Protein 7C9O (pdb70)

Secondary structure (DSSP, 8-state):
-HHHHHHHHHHHHHHHT---S---S-HHHHHHHHTS-EETTEE--/-TTS--HHHHHHHHHHTS-TT-EE-HHHHHHHHHHHHHHHHHHHHHHHHHHHHTT-SEE-HHHHHHHHHHTT-HHHHHHHHHHH-/--S-HHHHHHHHHTSTT--EE-THHHHHHHHHHHHHHHHHHHHHHHHHHHTT-SEE-HHHHHHHHHH-GGGGGGTTTS--

Foldseek 3Di:
DVVVVVVVVVVVVCVVVDDPPDDDDPVVVCVPLVPADDDVNHGDD/DVLWDDLVVQVVVVCVVDPVPDDDDPVNSVVVRVVVSVVCVQLVVQLVVVCVVVVHDDRDPVSSQVSCVVVPNVVVNVVVVVVVD/DPDDLVVVVVVVVVPVPDDDDDPCPSVVVVVVVVVVVVQLVVQLCVVCVVVVHDDRDLVSSQVSLVVDVVNVVCNVVSPD

Structure (mmCIF, N/CA/C/O backbone):
data_7C9O
#
_entry.id   7C9O
#
_cell.length_a   136.080
_cell.length_b   136.080
_cell.length_c   62.960
_cell.angle_alpha   90.000
_cell.angle_beta   90.000
_cell.angle_gamma   120.000
#
_symmetry.space_group_name_H-M   'P 32 2 1'
#
loop_
_entity.id
_entity.type
_entity.pdbx_description
1 polymer 'Zinc finger protein HD1'
2 polymer 'Nuclear transcription factor Y subunit B-11'
3 polymer 'Nuclear transcription factor Y subunit C-2'
4 polymer 'DNA (25-MER)'
5 polymer 'DNA (25-MER)'
6 water water
#
loop_
_atom_site.group_PDB
_atom_site.id
_atom_site.type_symbol
_atom_site.label_atom_id
_atom_site.label_alt_id
_atom_site.label_comp_id
_atom_site.label_asym_id
_atom_site.label_entity_id
_atom_site.label_seq_id
_atom_site.pdbx_PDB_ins_code
_atom_site.Cartn_x
_atom_site.Cartn_y
_atom_site.Cartn_z
_atom_site.occupancy
_atom_site.B_iso_or_equiv
_atom_site.auth_seq_id
_atom_site.auth_comp_id
_atom_site.auth_asym_id
_atom_site.auth_atom_id
_atom_site.pdbx_PDB_model_num
ATOM 1 N N . SER A 1 15 ? -81.12672 23.91732 1.56020 1.000 113.92116 335 SER A N 1
ATOM 2 C CA . SER A 1 15 ? -80.74979 25.33334 1.56656 1.000 115.49399 335 SER A CA 1
ATOM 3 C C . SER A 1 15 ? -80.48666 25.89666 0.17072 1.000 115.88933 335 SER A C 1
ATOM 4 O O . SER A 1 15 ? -80.29450 25.15989 -0.79442 1.000 112.25046 335 SER A O 1
ATOM 7 N N . MET A 1 16 ? -80.45872 27.22668 0.09301 1.000 120.36490 336 MET A N 1
ATOM 8 C CA . MET A 1 16 ? -80.20660 27.91598 -1.16780 1.000 125.95448 336 MET A CA 1
ATOM 9 C C . MET A 1 16 ? -78.71957 27.95413 -1.50762 1.000 118.64264 336 MET A C 1
ATOM 10 O O . MET A 1 16 ? -78.35042 27.89041 -2.68359 1.000 110.75415 336 MET A O 1
ATOM 15 N N . ASP A 1 17 ? -77.87568 27.94595 -0.51652 1.000 122.14582 337 ASP A N 1
ATOM 16 C CA . ASP A 1 17 ? -76.45466 27.97308 -0.75434 1.000 115.85401 337 ASP A CA 1
ATOM 17 C C . ASP A 1 17 ? -75.97652 26.62422 -1.27458 1.000 103.48801 337 ASP A C 1
ATOM 18 O O . ASP A 1 17 ? -75.14341 26.55446 -2.15650 1.000 95.67799 337 ASP A O 1
ATOM 23 N N . ARG A 1 18 ? -76.50353 25.54407 -0.72789 1.000 97.86237 338 ARG A N 1
ATOM 24 C CA . ARG A 1 18 ? -76.07940 24.22620 -1.20313 1.000 88.65724 338 ARG A CA 1
ATOM 25 C C . ARG A 1 18 ? -76.40022 24.05151 -2.67921 1.000 86.35468 338 ARG A C 1
ATOM 26 O O . ARG A 1 18 ? -75.58910 23.51572 -3.44223 1.000 88.42278 338 ARG A O 1
ATOM 34 N N . GLU A 1 19 ? -77.57619 24.51854 -3.10024 1.000 79.51424 339 GLU A N 1
ATOM 35 C CA . GLU A 1 19 ? -77.99502 24.33183 -4.48433 1.000 81.46898 339 GLU A CA 1
ATOM 36 C C . GLU A 1 19 ? -77.03294 25.01209 -5.45307 1.000 79.86283 339 GLU A C 1
ATOM 37 O O . GLU A 1 19 ? -76.76378 24.49335 -6.54315 1.000 82.60285 339 GLU A O 1
ATOM 43 N N . ALA A 1 20 ? -76.49405 26.16704 -5.06475 1.000 73.63083 340 ALA A N 1
ATOM 44 C CA . ALA A 1 20 ? -75.52498 26.84828 -5.91348 1.000 79.37925 340 ALA A CA 1
ATOM 45 C C . ALA A 1 20 ? -74.27291 25.99838 -6.09952 1.000 75.52430 340 ALA A C 1
ATOM 46 O O . ALA A 1 20 ? -73.82577 25.75966 -7.22952 1.000 75.36801 340 ALA A O 1
ATOM 48 N N . ARG A 1 21 ? -73.70002 25.52217 -4.99256 1.000 75.88481 341 ARG A N 1
ATOM 49 C CA . ARG A 1 21 ? -72.46297 24.75225 -5.06958 1.000 75.70160 341 ARG A CA 1
ATOM 50 C C . ARG A 1 21 ? -72.68881 23.42540 -5.78790 1.000 72.18970 341 ARG A C 1
ATOM 51 O O . ARG A 1 21 ? -71.85670 22.99962 -6.59690 1.000 73.17617 341 ARG A O 1
ATOM 59 N N . VAL A 1 22 ? -73.82781 22.77728 -5.53618 1.000 73.39878 342 VAL A N 1
ATOM 60 C CA . VAL A 1 22 ? -74.12666 21.51742 -6.21150 1.000 71.23891 342 VAL A CA 1
ATOM 61 C C . VAL A 1 22 ? -74.24450 21.73374 -7.71546 1.000 75.53865 342 VAL A C 1
ATOM 62 O O . VAL A 1 22 ? -73.70736 20.95595 -8.51557 1.000 77.77696 342 VAL A O 1
ATOM 66 N N . LEU A 1 23 ? -74.94850 22.79480 -8.12731 1.000 74.07303 343 LEU A N 1
ATOM 67 C CA . LEU A 1 23 ? -75.08535 23.06211 -9.55627 1.000 76.68287 343 LEU A CA 1
ATOM 68 C C . LEU A 1 23 ? -73.73529 23.37032 -10.18704 1.000 77.66773 343 LEU A C 1
ATOM 69 O O . LEU A 1 23 ? -73.43613 22.90958 -11.29611 1.000 87.52967 343 LEU A O 1
ATOM 74 N N . ARG A 1 24 ? -72.90541 24.14521 -9.49377 1.000 73.12571 344 ARG A N 1
ATOM 75 C CA . ARG A 1 24 ? -71.57436 24.43539 -10.00955 1.000 72.71037 344 ARG A CA 1
ATOM 76 C C . ARG A 1 24 ? -70.74528 23.15947 -10.14773 1.000 75.74098 344 ARG A C 1
ATOM 77 O O . ARG A 1 24 ? -70.00915 22.98773 -11.13168 1.000 78.55942 344 ARG A O 1
ATOM 85 N N . TYR A 1 25 ? -70.87135 22.24625 -9.17895 1.000 65.89863 345 TYR A N 1
ATOM 86 C CA . TYR A 1 25 ? -70.18327 20.96130 -9.25315 1.000 62.36677 345 TYR A CA 1
ATOM 87 C C . TYR A 1 25 ? -70.62608 20.16055 -10.47638 1.000 68.27121 345 TYR A C 1
ATOM 88 O O . TYR A 1 25 ? -69.80997 19.48674 -11.12343 1.000 75.88281 345 TYR A O 1
ATOM 97 N N . ARG A 1 26 ? -71.91605 20.22855 -10.80952 1.000 71.41038 346 ARG A N 1
ATOM 98 C CA . ARG A 1 26 ? -72.42287 19.47178 -11.94475 1.000 75.57983 346 ARG A CA 1
ATOM 99 C C . ARG A 1 26 ? -71.97575 20.08809 -13.25256 1.000 83.65411 346 ARG A C 1
ATOM 100 O O . ARG A 1 26 ? -71.73059 19.37532 -14.23169 1.000 88.87846 346 ARG A O 1
ATOM 108 N N . GLU A 1 27 ? -71.88981 21.41111 -13.30325 1.000 86.7682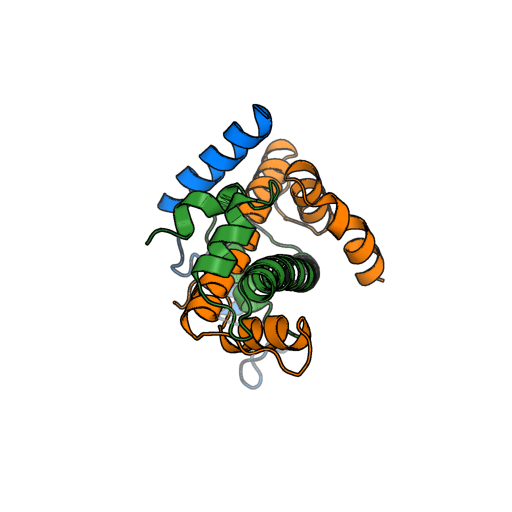3 347 GLU A N 1
ATOM 109 C CA . GLU A 1 27 ? -71.46470 22.03141 -14.54407 1.000 83.92404 347 GLU A CA 1
ATOM 110 C C . GLU A 1 27 ? -69.96566 21.85853 -14.73893 1.000 81.64592 347 GLU A C 1
ATOM 111 O O . GLU A 1 27 ? -69.50852 21.57680 -15.85093 1.000 92.50643 347 GLU A O 1
ATOM 117 N N . LYS A 1 28 ? -69.19080 21.95333 -13.65981 1.000 71.70749 348 LYS A N 1
ATOM 118 C CA . LYS A 1 28 ? -67.78077 21.60342 -13.74172 1.000 69.85417 348 LYS A CA 1
ATOM 119 C C . LYS A 1 28 ? -67.57163 20.17455 -14.23701 1.000 77.31533 348 LYS A C 1
ATOM 120 O O . LYS A 1 28 ? -66.46456 19.83870 -14.66996 1.000 83.26938 348 LYS A O 1
ATOM 126 N N . LYS A 1 29 ? -68.60560 19.32848 -14.18032 1.000 72.07735 349 LYS A N 1
ATOM 127 C CA . LYS A 1 29 ? -68.46247 17.93058 -14.59662 1.000 69.82412 349 LYS A CA 1
ATOM 128 C C . LYS A 1 29 ? -68.11329 17.82992 -16.07460 1.000 82.91439 349 LYS A C 1
ATOM 129 O O . LYS A 1 29 ? -67.15421 17.15206 -16.45463 1.000 87.95976 349 LYS A O 1
ATOM 135 N N . LYS A 1 30 ? -68.88922 18.49807 -16.92654 1.000 88.24679 350 LYS A N 1
ATOM 136 C CA . LYS A 1 30 ? -68.62505 18.48340 -18.36051 1.000 89.55474 350 LYS A CA 1
ATOM 137 C C . LYS A 1 30 ? -67.20103 18.91756 -18.7052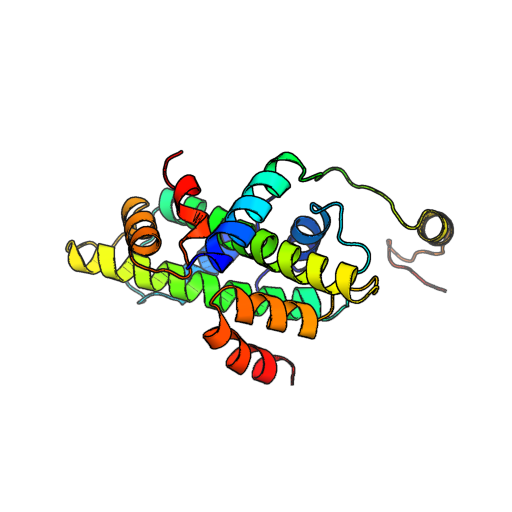5 1.000 85.20634 350 LYS A C 1
ATOM 138 O O . LYS A 1 30 ? -66.71189 18.58582 -19.78926 1.000 85.34986 350 LYS A O 1
ATOM 144 N N . ALA A 1 31 ? -66.51618 19.61939 -17.80201 1.000 76.20632 351 ALA A N 1
ATOM 145 C CA . ALA A 1 31 ? -65.19718 20.17852 -18.06773 1.000 73.61891 351 ALA A CA 1
ATOM 146 C C . ALA A 1 31 ? -64.03420 19.34946 -17.50677 1.000 78.63729 351 ALA A C 1
ATOM 147 O O . ALA A 1 31 ? -62.88021 19.79354 -17.60454 1.000 84.77359 351 ALA A O 1
ATOM 149 N N . ARG A 1 32 ? -64.28921 18.18031 -16.90506 1.000 73.57825 352 ARG A N 1
ATOM 150 C CA . ARG A 1 32 ? -63.17723 17.37026 -16.40411 1.000 76.86285 352 ARG A CA 1
ATOM 151 C C . ARG A 1 32 ? -62.26707 16.98056 -17.56009 1.000 77.32332 352 ARG A C 1
ATOM 152 O O . ARG A 1 32 ? -62.72592 16.47677 -18.58526 1.000 77.42322 352 ARG A O 1
ATOM 160 N N . LYS A 1 33 ? -60.97610 17.22860 -17.39388 1.000 79.67153 353 LYS A N 1
ATOM 161 C CA . LYS A 1 33 ? -59.96497 16.92787 -18.40083 1.000 85.94243 353 LYS A CA 1
ATOM 162 C C . LYS A 1 33 ? -59.02298 15.88679 -17.79095 1.000 85.77822 353 LYS A C 1
ATOM 163 O O . LYS A 1 33 ? -58.20310 16.20964 -16.92378 1.000 82.84829 353 LYS A O 1
ATOM 169 N N . PHE A 1 34 ? -59.13986 14.62988 -18.23724 1.000 86.39718 354 PHE A N 1
ATOM 170 C CA . PHE A 1 34 ? -58.33587 13.54980 -17.66938 1.000 86.75684 354 PHE A CA 1
ATOM 171 C C . PHE A 1 34 ? -57.04677 13.25604 -18.43829 1.000 92.02930 354 PHE A C 1
ATOM 172 O O . PHE A 1 34 ? -56.17279 12.56096 -17.90734 1.000 95.75838 354 PHE A O 1
ATOM 180 N N . GLU A 1 35 ? -56.89665 13.76731 -19.65416 1.000 89.87895 355 GLU A N 1
ATOM 181 C CA . GLU A 1 35 ? -55.61456 13.69053 -20.34003 1.000 98.63965 355 GLU A CA 1
ATOM 182 C C . GLU A 1 35 ? -54.52070 14.33940 -19.49375 1.000 98.20868 355 GLU A C 1
ATOM 183 O O . GLU A 1 35 ? -54.74983 15.34324 -18.81356 1.000 99.95102 355 GLU A O 1
ATOM 189 N N . LYS A 1 36 ? -53.32866 13.75048 -19.53174 1.000 97.68082 356 LYS A N 1
ATOM 190 C CA . LYS A 1 36 ? -52.17377 14.28238 -18.82248 1.000 92.67709 356 LYS A CA 1
ATOM 191 C C . LYS A 1 36 ? -51.80879 15.66751 -19.34413 1.000 100.84184 356 LYS A C 1
ATOM 192 O O . LYS A 1 36 ? -51.22466 15.80379 -20.42403 1.000 106.98990 356 LYS A O 1
ATOM 198 N N . THR A 1 37 ? -52.16993 16.69733 -18.58695 1.000 99.70819 357 THR A N 1
ATOM 199 C CA . THR A 1 37 ? -51.85397 18.07942 -18.91360 1.000 102.48848 357 THR A CA 1
ATOM 200 C C . THR A 1 37 ? -50.62208 18.51331 -18.13936 1.000 96.79803 357 THR A C 1
ATOM 201 O O . THR A 1 37 ? -50.48221 18.21605 -16.95141 1.000 101.99400 357 THR A O 1
ATOM 205 N N . ILE A 1 38 ? -49.73604 19.23050 -18.80310 1.000 89.86086 358 ILE A N 1
ATOM 206 C CA . ILE A 1 38 ? -48.50314 19.68243 -18.18585 1.000 92.78809 358 ILE A CA 1
ATOM 207 C C . ILE A 1 38 ? -48.59624 21.18838 -17.95553 1.000 86.29858 358 ILE A C 1
ATOM 208 O O . ILE A 1 38 ? -48.90817 21.95357 -18.87739 1.000 77.82663 358 ILE A O 1
ATOM 213 N N . ARG A 1 39 ? -48.35041 21.60711 -16.71240 1.000 83.80450 359 ARG A N 1
ATOM 214 C CA . ARG A 1 39 ? -48.57554 22.97801 -16.28913 1.000 86.91894 359 ARG A CA 1
ATOM 215 C C . ARG A 1 39 ? -47.32663 23.70297 -15.81782 1.000 91.16681 359 ARG A C 1
ATOM 216 O O . ARG A 1 39 ? -47.35471 24.93195 -15.73055 1.000 98.38931 359 ARG A O 1
ATOM 224 N N . TYR A 1 40 ? -46.24763 22.99696 -15.51284 1.000 86.49962 360 TYR A N 1
ATOM 225 C CA . TYR A 1 40 ? -44.96470 23.61696 -15.19355 1.000 85.41606 360 TYR A CA 1
ATOM 226 C C . TYR A 1 40 ? -43.93156 23.11223 -16.19154 1.000 88.42257 360 TYR A C 1
ATOM 227 O O . TYR A 1 40 ? -43.09755 22.26121 -15.87163 1.000 90.90816 360 TYR A O 1
ATOM 236 N N . GLU A 1 41 ? -43.98744 23.65550 -17.40843 1.000 87.58134 361 GLU A N 1
ATOM 237 C CA . GLU A 1 41 ? -43.19728 23.10779 -18.50246 1.000 88.00364 361 GLU A CA 1
ATOM 238 C C . GLU A 1 41 ? -41.69932 23.17480 -18.21826 1.000 88.54049 361 GLU A C 1
ATOM 239 O O . GLU A 1 41 ? -40.92821 22.39397 -18.79334 1.000 91.23150 361 GLU A O 1
ATOM 245 N N . THR A 1 42 ? -41.27047 24.05462 -17.31402 1.000 86.44893 362 THR A N 1
ATOM 246 C CA . THR A 1 42 ? -39.87152 24.04361 -16.90485 1.000 85.38621 362 THR A CA 1
ATOM 247 C C . THR A 1 42 ? -39.53854 22.76746 -16.15009 1.000 77.39719 362 THR A C 1
ATOM 248 O O . THR A 1 42 ? -38.51648 22.12157 -16.41612 1.000 77.94711 362 THR A O 1
ATOM 252 N N . ARG A 1 43 ? -40.41363 22.38020 -15.21528 1.000 73.75170 363 ARG A N 1
ATOM 253 C CA . ARG A 1 43 ? -40.18167 21.20703 -14.37852 1.000 78.41901 363 ARG A CA 1
ATOM 254 C C . ARG A 1 43 ? -40.11351 19.92522 -15.19679 1.000 80.71722 363 ARG A C 1
ATOM 255 O O . ARG A 1 43 ? -39.46851 18.95616 -14.77593 1.000 77.36064 363 ARG A O 1
ATOM 263 N N . LYS A 1 44 ? -40.79137 19.88543 -16.34488 1.000 84.38825 364 LYS A N 1
ATOM 264 C CA . LYS A 1 44 ? -40.59320 18.77665 -17.26811 1.000 87.66849 364 LYS A CA 1
ATOM 265 C C . LYS A 1 44 ? -39.14814 18.73083 -17.72694 1.000 92.75915 364 LYS A C 1
ATOM 266 O O . LYS A 1 44 ? -38.48510 17.69084 -17.63510 1.000 98.20081 364 LYS A O 1
ATOM 272 N N . ALA A 1 45 ? -38.64714 19.86496 -18.22263 1.000 92.16574 365 ALA A N 1
ATOM 273 C CA . ALA A 1 45 ? -37.28908 19.93815 -18.74845 1.000 95.12749 365 ALA A CA 1
ATOM 274 C C . ALA A 1 45 ? -36.28017 19.36199 -17.76146 1.000 97.86454 365 ALA A C 1
ATOM 275 O O . ALA A 1 45 ? -35.55408 18.41210 -18.07459 1.000 100.17127 365 ALA A O 1
ATOM 277 N N . TYR A 1 46 ? -36.24034 19.91872 -16.54933 1.000 98.45384 366 TYR A N 1
ATOM 278 C CA . TYR A 1 46 ? -35.28544 19.44855 -15.55332 1.000 94.79283 366 TYR A CA 1
ATOM 279 C C . TYR A 1 46 ? -35.46839 17.96348 -15.27868 1.000 92.07110 366 TYR A C 1
ATOM 280 O O . TYR A 1 46 ? -34.49136 17.20652 -15.22473 1.000 96.76352 366 TYR A O 1
ATOM 289 N N . ALA A 1 47 ? -36.71839 17.52338 -15.12492 1.000 90.54330 367 ALA A N 1
ATOM 290 C CA . ALA A 1 47 ? -36.98034 16.10532 -14.90627 1.000 87.57533 367 ALA A CA 1
ATOM 291 C C . ALA A 1 47 ? -36.55015 15.27961 -16.10740 1.000 98.20262 367 ALA A C 1
ATOM 292 O O . ALA A 1 47 ? -35.89011 14.24461 -15.95555 1.000 106.10865 367 ALA A O 1
ATOM 294 N N . GLU A 1 48 ? -36.91403 15.72485 -17.31534 1.000 101.39296 368 GLU A N 1
ATOM 295 C CA . GLU A 1 48 ? -36.61685 14.94714 -18.51648 1.000 106.11816 368 GLU A CA 1
ATOM 296 C C . GLU A 1 48 ? -35.12782 14.69225 -18.65336 1.000 109.51741 368 GLU A C 1
ATOM 297 O O . GLU A 1 48 ? -34.71371 13.59435 -19.03755 1.000 118.44059 368 GLU A O 1
ATOM 303 N N . ALA A 1 49 ? -34.30591 15.68422 -18.32204 1.000 103.10806 369 ALA A N 1
ATOM 304 C CA . ALA A 1 49 ? -32.86089 15.54531 -18.41390 1.000 101.57658 369 ALA A CA 1
ATOM 305 C C . ALA A 1 49 ? -32.23305 15.45504 -17.02885 1.000 102.99578 369 ALA A C 1
ATOM 306 O O . ALA A 1 49 ? -31.39414 16.28601 -16.67356 1.000 111.87931 369 ALA A O 1
ATOM 308 N N . ARG A 1 50 ? -32.62509 14.46184 -16.23211 1.000 99.86410 370 ARG A N 1
ATOM 309 C CA . ARG A 1 50 ? -32.08725 14.35357 -14.88807 1.000 98.72429 370 ARG A CA 1
ATOM 310 C C . ARG A 1 50 ? -31.61321 12.93554 -14.60633 1.000 108.65817 370 ARG A C 1
ATOM 311 O O . ARG A 1 50 ? -32.27911 11.96459 -14.99263 1.000 107.42501 370 ARG A O 1
ATOM 319 N N . PRO A 1 51 ? -30.47328 12.79245 -13.93023 1.000 110.26229 371 PRO A N 1
ATOM 320 C CA . PRO A 1 51 ? -29.95125 11.45840 -13.60446 1.000 105.78963 371 PRO A CA 1
ATOM 321 C C . PRO A 1 51 ? -30.97528 10.57219 -12.90678 1.000 101.30094 371 PRO A C 1
ATOM 322 O O . PRO A 1 51 ? -31.71441 11.01396 -12.02177 1.000 95.16281 371 PRO A O 1
ATOM 326 N N . ARG A 1 52 ? -30.99917 9.30028 -13.31206 1.000 96.92712 372 ARG A N 1
ATOM 327 C CA . ARG A 1 52 ? -31.95118 8.33111 -12.78439 1.000 111.36586 372 ARG A CA 1
ATOM 328 C C . ARG A 1 52 ? -31.25315 7.02008 -12.46660 1.000 116.71708 372 ARG A C 1
ATOM 329 O O . ARG A 1 52 ? -30.55702 6.46331 -13.31964 1.000 124.22027 372 ARG A O 1
ATOM 337 N N . ILE A 1 53 ? -31.43927 6.52980 -11.24373 1.000 112.37829 373 ILE A N 1
ATOM 338 C CA . ILE A 1 53 ? -31.12323 5.14774 -10.90300 1.000 111.96532 373 ILE A CA 1
ATOM 339 C C . ILE A 1 53 ? -32.43719 4.37768 -10.93333 1.000 114.48990 373 ILE A C 1
ATOM 340 O O . ILE A 1 53 ? -33.34130 4.61045 -10.12038 1.000 110.96747 373 ILE A O 1
ATOM 345 N N . LYS A 1 54 ? -32.58003 3.50789 -11.92754 1.000 115.06618 374 LYS A N 1
ATOM 346 C CA . LYS A 1 54 ? -33.74997 2.64185 -12.02187 1.000 109.60499 374 LYS A CA 1
ATOM 347 C C . LYS A 1 54 ? -35.03800 3.45880 -12.10484 1.000 104.72196 374 LYS A C 1
ATOM 348 O O . LYS A 1 54 ? -36.05606 3.11761 -11.50004 1.000 98.32303 374 LYS A O 1
ATOM 354 N N . GLY A 1 55 ? -34.99197 4.55697 -12.85659 1.000 103.66605 375 GLY A N 1
ATOM 355 C CA . GLY A 1 55 ? -36.14400 5.42194 -13.00454 1.000 95.96816 375 GLY A CA 1
ATOM 356 C C . GLY A 1 55 ? -36.22318 6.50370 -11.94731 1.000 93.14661 375 GLY A C 1
ATOM 357 O O . GLY A 1 55 ? -36.70421 7.60774 -12.22012 1.000 93.66998 375 GLY A O 1
ATOM 358 N N . ARG A 1 56 ? -35.74931 6.19446 -10.73932 1.000 91.86157 376 ARG A N 1
ATOM 359 C CA . ARG A 1 56 ? -35.74149 7.15021 -9.63511 1.000 91.75559 376 ARG A CA 1
ATOM 360 C C . ARG A 1 56 ? -34.72652 8.26732 -9.86574 1.000 94.59827 376 ARG A C 1
ATOM 361 O O . ARG A 1 56 ? -33.66744 8.06751 -10.45766 1.000 94.34354 376 ARG A O 1
ATOM 369 N N . PHE A 1 57 ? -35.04165 9.45019 -9.35551 1.000 92.62014 377 PHE A N 1
ATOM 370 C CA . PHE A 1 57 ? -34.10070 10.55426 -9.44416 1.000 98.12443 377 PHE A CA 1
ATOM 371 C C . PHE A 1 57 ? -32.90579 10.31812 -8.52907 1.000 101.40171 377 PHE A C 1
ATOM 372 O O . PHE A 1 57 ? -33.01488 9.68188 -7.47722 1.000 102.71036 377 PHE A O 1
ATOM 380 N N . ALA A 1 58 ? -31.75077 10.83327 -8.94881 1.000 105.82949 378 ALA A N 1
ATOM 381 C CA . ALA A 1 58 ? -30.51385 10.68917 -8.19270 1.000 103.12367 378 ALA A CA 1
ATOM 382 C C . ALA A 1 58 ? -29.59787 11.84630 -8.54833 1.000 114.80672 378 ALA A C 1
ATOM 383 O O . ALA A 1 58 ? -29.82179 12.55150 -9.53420 1.000 118.89356 378 ALA A O 1
ATOM 385 N N . LYS A 1 59 ? -28.56098 12.03417 -7.73417 1.000 120.53368 379 LYS A N 1
ATOM 386 C CA . LYS A 1 59 ? -27.60301 13.12427 -7.94981 1.000 121.83826 379 LYS A CA 1
ATOM 387 C C . LYS A 1 59 ? -26.52487 12.73855 -8.96077 1.000 132.28192 379 LYS A C 1
ATOM 388 O O . LYS A 1 59 ? -25.81384 11.74655 -8.78390 1.000 140.40433 379 LYS A O 1
ATOM 394 N N . GLN B 2 7 ? -63.82136 2.14021 -14.66383 1.000 90.89912 59 GLN B N 1
ATOM 395 C CA . GLN B 2 7 ? -63.27509 3.33321 -15.30545 1.000 87.69915 59 GLN B CA 1
ATOM 396 C C . GLN B 2 7 ? -62.02294 3.81088 -14.60319 1.000 88.59543 59 GLN B C 1
ATOM 397 O O . GLN B 2 7 ? -61.96536 3.81428 -13.37021 1.000 85.97698 59 GLN B O 1
ATOM 403 N N . ASP B 2 8 ? -61.03047 4.23301 -15.39778 1.000 91.03689 60 ASP B N 1
ATOM 404 C CA . ASP B 2 8 ? -59.74640 4.70763 -14.89153 1.000 93.26696 60 ASP B CA 1
ATOM 405 C C . ASP B 2 8 ? -59.82563 6.09478 -14.30291 1.000 89.61265 60 ASP B C 1
ATOM 406 O O . ASP B 2 8 ? -58.79163 6.62529 -13.88056 1.000 93.41214 60 ASP B O 1
ATOM 411 N N . ARG B 2 9 ? -61.01285 6.70035 -14.29754 1.000 85.10048 61 ARG B N 1
ATOM 412 C CA . ARG B 2 9 ? -61.24202 7.98646 -13.65582 1.000 78.61784 61 ARG B CA 1
ATOM 413 C C . ARG B 2 9 ? -61.69329 7.83173 -12.22056 1.000 75.39020 61 ARG B C 1
ATOM 414 O O . ARG B 2 9 ? -61.90234 8.83985 -11.54377 1.000 82.38275 61 ARG B O 1
ATOM 422 N N . PHE B 2 10 ? -61.86662 6.59780 -11.75410 1.000 64.57163 62 PHE B N 1
ATOM 423 C CA . PHE B 2 10 ? -62.39189 6.30001 -10.43377 1.000 52.22413 62 PHE B CA 1
ATOM 424 C C . PHE B 2 10 ? -61.30825 5.70168 -9.54909 1.000 47.41553 62 PHE B C 1
ATOM 425 O O . PHE B 2 10 ? -60.28029 5.21491 -10.02243 1.000 56.53001 62 PHE B O 1
ATOM 433 N N . LEU B 2 11 ? -61.55264 5.72298 -8.24899 1.000 41.76227 63 LEU B N 1
ATOM 434 C CA . LEU B 2 11 ? -60.69394 4.95756 -7.36016 1.000 42.31643 63 LEU B CA 1
ATOM 435 C C . LEU B 2 11 ? -60.82255 3.46542 -7.68365 1.000 50.54953 63 LEU B C 1
ATOM 436 O O . LEU B 2 11 ? -61.89857 2.99890 -8.07800 1.000 44.86362 63 LEU B O 1
ATOM 441 N N . PRO B 2 12 ? -59.73821 2.69986 -7.54892 1.000 51.02749 64 PRO B N 1
ATOM 442 C CA . PRO B 2 12 ? -59.79584 1.27173 -7.88746 1.000 48.62318 64 PRO B CA 1
ATOM 443 C C . PRO B 2 12 ? -60.85419 0.53159 -7.07674 1.000 46.19236 64 PRO B C 1
ATOM 444 O O . PRO B 2 12 ? -60.95067 0.67392 -5.85774 1.000 57.30466 64 PRO B O 1
ATOM 448 N N . ILE B 2 13 ? -61.63421 -0.30490 -7.76512 1.000 48.52283 65 ILE B N 1
ATOM 449 C CA . ILE B 2 13 ? -62.77867 -0.93212 -7.10739 1.000 51.32686 65 ILE B CA 1
ATOM 450 C C . ILE B 2 13 ? -62.34780 -1.92364 -6.03229 1.000 45.88797 65 ILE B C 1
ATOM 451 O O . ILE B 2 13 ? -63.07626 -2.13461 -5.05689 1.000 38.45647 65 ILE B O 1
ATOM 456 N N . ALA B 2 14 ? -61.17763 -2.55225 -6.16665 1.000 50.89833 66 ALA B N 1
ATOM 457 C CA . ALA B 2 14 ? -60.74280 -3.45877 -5.10258 1.000 44.70798 66 ALA B CA 1
ATOM 458 C C . ALA B 2 14 ? -60.49547 -2.69629 -3.80993 1.000 47.27463 66 ALA B C 1
ATOM 459 O O . ALA B 2 14 ? -60.86479 -3.15910 -2.72962 1.000 51.64830 66 ALA B O 1
ATOM 461 N N . ASN B 2 15 ? -59.87094 -1.51809 -3.89658 1.000 46.66068 67 ASN B N 1
ATOM 462 C CA . ASN B 2 15 ? -59.66065 -0.74764 -2.67591 1.000 49.57370 67 ASN B CA 1
ATOM 463 C C . ASN B 2 15 ? -60.98852 -0.31994 -2.07542 1.000 47.79469 67 ASN B C 1
ATOM 464 O O . ASN B 2 15 ? -61.21290 -0.46866 -0.86527 1.000 50.90889 67 ASN B O 1
ATOM 469 N N . VAL B 2 16 ? -61.90210 0.16647 -2.91714 1.000 44.53920 68 VAL B N 1
ATOM 470 C CA . VAL B 2 16 ? -63.20902 0.58514 -2.41965 1.000 43.22585 68 VAL B CA 1
ATOM 471 C C . VAL B 2 16 ? -63.94729 -0.59994 -1.79494 1.000 49.04322 68 VAL B C 1
ATOM 472 O O . VAL B 2 16 ? -64.42078 -0.52277 -0.64974 1.000 36.31335 68 VAL B O 1
ATOM 476 N N . SER B 2 17 ? -63.99921 -1.73618 -2.50557 1.000 45.76931 69 SER B N 1
ATOM 477 C CA . SER B 2 17 ? -64.71653 -2.90728 -1.99088 1.000 42.61997 69 SER B CA 1
ATOM 478 C C . SER B 2 17 ? -64.18273 -3.34968 -0.63600 1.000 42.46170 69 SER B C 1
ATOM 479 O O . SER B 2 17 ? -64.95419 -3.65468 0.27846 1.000 39.99870 69 SER B O 1
ATOM 482 N N . ARG B 2 18 ? -62.85964 -3.42115 -0.49860 1.000 45.23162 70 ARG B N 1
ATOM 483 C CA . ARG B 2 18 ? -62.26190 -3.79855 0.77724 1.000 45.24452 70 ARG B CA 1
ATOM 484 C C . ARG B 2 18 ? -62.79470 -2.91540 1.89722 1.000 46.74808 70 ARG B C 1
ATOM 485 O O . ARG B 2 18 ? -63.20302 -3.40323 2.95956 1.000 43.43102 70 ARG B O 1
ATOM 493 N N . ILE B 2 19 ? -62.84230 -1.60550 1.64884 1.000 49.50899 71 ILE B N 1
ATOM 494 C CA . ILE B 2 19 ? -63.24815 -0.67333 2.69175 1.000 43.83425 71 ILE B CA 1
ATOM 495 C C . ILE B 2 19 ? -64.73093 -0.82477 3.02550 1.000 38.32264 71 ILE B C 1
ATOM 496 O O . ILE B 2 19 ? -65.11940 -0.76356 4.19966 1.000 38.02916 71 ILE B O 1
ATOM 501 N N . MET B 2 20 ? -65.59132 -1.05539 2.02997 1.000 34.56295 72 MET B N 1
ATOM 502 C CA . MET B 2 20 ? -66.97405 -1.27277 2.44069 1.000 44.58199 72 MET B CA 1
ATOM 503 C C . MET B 2 20 ? -67.10120 -2.56858 3.23014 1.000 44.36249 72 MET B C 1
ATOM 504 O O . MET B 2 20 ? -67.81971 -2.61254 4.23050 1.000 42.27109 72 MET B O 1
ATOM 509 N N . LYS B 2 21 ? -66.35500 -3.60342 2.84511 1.000 45.06674 73 LYS B N 1
ATOM 510 C CA . LYS B 2 21 ? -66.41120 -4.88023 3.54952 1.000 35.70745 73 LYS B CA 1
ATOM 511 C C . LYS B 2 21 ? -65.99457 -4.72263 5.00527 1.000 41.09441 73 LYS B C 1
ATOM 512 O O . LYS B 2 21 ? -66.67897 -5.19161 5.91774 1.000 36.39669 73 LYS B O 1
ATOM 518 N N . ARG B 2 22 ? -64.87770 -4.04815 5.25254 1.000 43.32111 74 ARG B N 1
ATOM 519 C CA . ARG B 2 22 ? -64.47410 -3.90858 6.64031 1.000 38.71357 74 ARG B CA 1
ATOM 520 C C . ARG B 2 22 ? -65.43906 -3.02370 7.41550 1.000 45.45353 74 ARG B C 1
ATOM 521 O O . ARG B 2 22 ? -65.41548 -3.01432 8.65548 1.000 40.37247 74 ARG B O 1
ATOM 529 N N . SER B 2 23 ? -66.31765 -2.31923 6.71670 1.000 40.14510 75 SER B N 1
ATOM 530 C CA . SER B 2 23 ? -67.22568 -1.40037 7.35985 1.000 37.46255 75 SER B CA 1
ATOM 531 C C . SER B 2 23 ? -68.50823 -2.06671 7.80265 1.000 47.80807 75 SER B C 1
ATOM 532 O O . SER B 2 23 ? -69.30313 -1.43779 8.50284 1.000 57.42707 75 SER B O 1
ATOM 535 N N . LEU B 2 24 ? -68.68391 -3.34186 7.49712 1.000 51.30094 76 LEU B N 1
ATOM 536 C CA . LEU B 2 24 ? -69.94057 -4.03527 7.66393 1.000 40.42888 76 LEU B CA 1
ATOM 537 C C . LEU B 2 24 ? -69.76671 -5.27094 8.54322 1.000 40.82380 76 LEU B C 1
ATOM 538 O O . LEU B 2 24 ? -68.66947 -5.82652 8.61887 1.000 46.81363 76 LEU B O 1
ATOM 543 N N . PRO B 2 25 ? -70.82522 -5.71513 9.22285 1.000 46.02334 77 PRO B N 1
ATOM 544 C CA . PRO B 2 25 ? -70.77141 -6.98288 9.96221 1.000 45.12849 77 PRO B CA 1
ATOM 545 C C . PRO B 2 25 ? -70.24240 -8.11395 9.10130 1.000 39.17112 77 PRO B C 1
ATOM 546 O O . PRO B 2 25 ? -70.55293 -8.20942 7.91148 1.000 46.11727 77 PRO B O 1
ATOM 550 N N . ALA B 2 26 ? -69.46578 -9.00048 9.72921 1.000 42.48798 78 ALA B N 1
ATOM 551 C CA . ALA B 2 26 ? -68.76274 -10.05344 8.99820 1.000 39.31852 78 ALA B CA 1
ATOM 552 C C . ALA B 2 26 ? -69.68189 -10.84306 8.07487 1.000 45.64972 78 ALA B C 1
ATOM 553 O O . ALA B 2 26 ? -69.25523 -11.28623 6.99880 1.000 48.98314 78 ALA B O 1
ATOM 555 N N . ASN B 2 27 ? -70.94564 -11.02740 8.45952 1.000 45.86447 79 ASN B N 1
ATOM 556 C CA . ASN B 2 27 ? -71.82073 -11.85198 7.62818 1.000 44.34562 79 ASN B CA 1
ATOM 557 C C . ASN B 2 27 ? -72.40957 -11.11356 6.42323 1.000 53.17712 79 ASN B C 1
ATOM 558 O O . ASN B 2 27 ? -73.16169 -11.73706 5.66478 1.000 47.84032 79 ASN B O 1
ATOM 563 N N . ALA B 2 28 ? -72.10813 -9.82051 6.22370 1.000 39.64161 80 ALA B N 1
ATOM 564 C CA . ALA B 2 28 ? -72.74292 -9.06707 5.14377 1.000 37.54841 80 ALA B CA 1
ATOM 565 C C . ALA B 2 28 ? -72.16942 -9.44927 3.78662 1.000 47.99538 80 ALA B C 1
ATOM 566 O O . ALA B 2 28 ? -71.01432 -9.87588 3.67020 1.000 52.84295 80 ALA B O 1
ATOM 568 N N . LYS B 2 29 ? -72.99696 -9.28388 2.75496 1.000 45.43802 81 LYS B N 1
ATOM 569 C CA . LYS B 2 29 ? -72.59954 -9.49315 1.37283 1.000 46.40205 81 LYS B CA 1
ATOM 570 C C . LYS B 2 29 ? -72.86637 -8.21148 0.60757 1.000 45.20399 81 LYS B C 1
ATOM 571 O O . LYS B 2 29 ? -73.78749 -7.46172 0.93578 1.000 55.42226 81 LYS B O 1
ATOM 5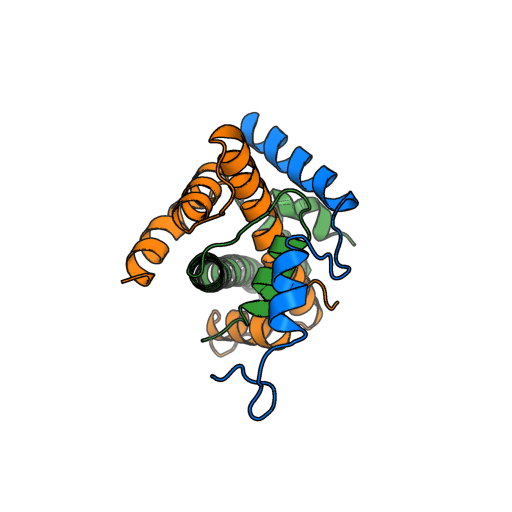77 N N . ILE B 2 30 ? -72.08195 -7.98251 -0.43887 1.000 41.54545 82 ILE B N 1
ATOM 578 C CA . ILE B 2 30 ? -72.18776 -6.76879 -1.21419 1.000 44.40058 82 ILE B CA 1
ATOM 579 C C . ILE B 2 30 ? -72.25731 -7.14226 -2.68404 1.000 49.62377 82 ILE B C 1
ATOM 580 O O . ILE B 2 30 ? -71.32433 -7.76108 -3.21329 1.000 57.92278 82 ILE B O 1
ATOM 585 N N . SER B 2 31 ? -73.33777 -6.73685 -3.34766 1.000 41.80617 83 SER B N 1
ATOM 586 C CA . SER B 2 31 ? -73.49235 -7.00234 -4.77150 1.000 46.87122 83 SER B CA 1
ATOM 587 C C . SER B 2 31 ? -72.41599 -6.30120 -5.58722 1.000 54.70886 83 SER B C 1
ATOM 588 O O . SER B 2 31 ? -71.88619 -5.25788 -5.19879 1.000 49.08663 83 SER B O 1
ATOM 591 N N . LYS B 2 32 ? -72.10432 -6.88043 -6.74919 1.000 59.40955 84 LYS B N 1
ATOM 592 C CA . LYS B 2 32 ? -71.16899 -6.22437 -7.65783 1.000 57.69945 84 LYS B CA 1
ATOM 593 C C . LYS B 2 32 ? -71.67468 -4.84267 -8.04801 1.000 52.19918 84 LYS B C 1
ATOM 594 O O . LYS B 2 32 ? -70.89208 -3.89342 -8.16067 1.000 57.54576 84 LYS B O 1
ATOM 600 N N . GLU B 2 33 ? -72.98882 -4.71121 -8.24944 1.000 54.38813 85 GLU B N 1
ATOM 601 C CA . GLU B 2 33 ? -73.57347 -3.42454 -8.61555 1.000 54.18351 85 GLU B CA 1
ATOM 602 C C . GLU B 2 33 ? -73.35133 -2.38712 -7.52497 1.000 55.77122 85 GLU B C 1
ATOM 603 O O . GLU B 2 33 ? -73.00489 -1.23608 -7.81048 1.000 53.04862 85 GLU B O 1
ATOM 609 N N . ALA B 2 34 ? -73.59660 -2.77483 -6.26174 1.000 51.77527 86 ALA B N 1
ATOM 610 C CA . ALA B 2 34 ? -73.37640 -1.86541 -5.14012 1.000 48.17947 86 ALA B CA 1
ATOM 611 C C . ALA B 2 34 ? -71.92654 -1.41186 -5.07594 1.000 50.32132 86 ALA B C 1
ATOM 612 O O . ALA B 2 34 ? -71.64783 -0.24367 -4.79342 1.000 57.97763 86 ALA B O 1
ATOM 614 N N . LYS B 2 35 ? -70.98535 -2.30760 -5.36811 1.000 50.54378 87 LYS B N 1
ATOM 615 C CA . LYS B 2 35 ? -69.59449 -1.88209 -5.34389 1.000 47.68568 87 LYS B CA 1
ATOM 616 C C . LYS B 2 35 ? -69.32438 -0.83731 -6.41234 1.000 55.72261 87 LYS B C 1
ATOM 617 O O . LYS B 2 35 ? -68.63662 0.15302 -6.15396 1.000 56.16165 87 LYS B O 1
ATOM 623 N N . GLU B 2 36 ? -69.87388 -1.02188 -7.61202 1.000 56.80447 88 GLU B N 1
ATOM 624 C CA . GLU B 2 36 ? -69.62273 -0.05011 -8.67643 1.000 57.83875 88 GLU B CA 1
ATOM 625 C C . GLU B 2 36 ? -70.27008 1.29175 -8.36254 1.000 65.69308 88 GLU B C 1
ATOM 626 O O . GLU B 2 36 ? -69.69060 2.34588 -8.64513 1.000 70.18025 88 GLU B O 1
ATOM 632 N N . THR B 2 37 ? -71.46078 1.26950 -7.75997 1.000 53.50666 89 THR B N 1
ATOM 633 C CA . THR B 2 37 ? -72.13706 2.51036 -7.38503 1.000 50.84284 89 THR B CA 1
ATOM 634 C C . THR B 2 37 ? -71.34185 3.28997 -6.32964 1.000 56.68137 89 THR B C 1
ATOM 635 O O . THR B 2 37 ? -71.19235 4.51600 -6.42808 1.000 43.64085 89 THR B O 1
ATOM 639 N N . VAL B 2 38 ? -70.81512 2.59247 -5.31467 1.000 49.77785 90 VAL B N 1
ATOM 640 C CA . VAL B 2 38 ? -70.07288 3.29206 -4.27723 1.000 47.30735 90 VAL B CA 1
ATOM 641 C C . VAL B 2 38 ? -68.72731 3.76739 -4.80601 1.000 55.31386 90 VAL B C 1
ATOM 642 O O . VAL B 2 38 ? -68.24952 4.84768 -4.42556 1.000 59.59939 90 VAL B O 1
ATOM 646 N N . GLN B 2 39 ? -68.11746 3.01134 -5.72307 1.000 45.53102 91 GLN B N 1
ATOM 647 C CA . GLN B 2 39 ? -66.84089 3.43763 -6.29480 1.000 44.54809 91 GLN B CA 1
ATOM 648 C C . GLN B 2 39 ? -66.97570 4.79038 -6.96115 1.000 53.58352 91 GLN B C 1
ATOM 649 O O . GLN B 2 39 ? -66.16692 5.70175 -6.73681 1.000 48.42883 91 GLN B O 1
ATOM 655 N N . GLU B 2 40 ? -67.99914 4.92776 -7.79571 1.000 53.60981 92 GLU B N 1
ATOM 656 C CA . GLU B 2 40 ? -68.28690 6.20946 -8.41296 1.000 52.63592 92 GLU B CA 1
ATOM 657 C C . GLU B 2 40 ? -68.54980 7.27968 -7.36516 1.000 56.36952 92 GLU B C 1
ATOM 658 O O . GLU B 2 40 ? -68.01225 8.38885 -7.45675 1.000 53.39682 92 GLU B O 1
ATOM 664 N N . CYS B 2 41 ? -69.35520 6.95570 -6.34468 1.000 55.60860 93 CYS B N 1
ATOM 665 C CA . CYS B 2 41 ? -69.74911 7.96785 -5.36680 1.000 49.20344 93 CYS B CA 1
ATOM 666 C C . CYS B 2 41 ? -68.54097 8.51551 -4.63654 1.000 52.18670 93 CYS B C 1
ATOM 667 O O . CYS B 2 41 ? -68.35038 9.73760 -4.56800 1.000 45.95392 93 CYS B O 1
ATOM 670 N N . VAL B 2 42 ? -67.68739 7.63599 -4.10267 1.000 46.09538 94 VAL B N 1
ATOM 671 C CA . VAL B 2 42 ? -66.52727 8.18962 -3.40739 1.000 37.99521 94 VAL B CA 1
ATOM 672 C C . VAL B 2 42 ? -65.64001 8.96266 -4.37804 1.000 48.70436 94 VAL B C 1
ATOM 673 O O . VAL B 2 42 ? -65.07121 9.99197 -4.01362 1.000 43.83453 94 VAL B O 1
ATOM 677 N N . SER B 2 43 ? -65.54544 8.52531 -5.63195 1.000 49.64076 95 SER B N 1
ATOM 678 C CA . SER B 2 43 ? -64.78018 9.29630 -6.60255 1.000 46.70524 95 SER B CA 1
ATOM 679 C C . SER B 2 43 ? -65.38878 10.67601 -6.79968 1.000 55.52048 95 SER B C 1
ATOM 680 O O . SER B 2 43 ? -64.67216 11.68827 -6.82232 1.000 63.08871 95 SER B O 1
ATOM 683 N N . GLU B 2 44 ? -66.71586 10.74549 -6.92908 1.000 51.37802 96 GLU B N 1
ATOM 684 C CA . GLU B 2 44 ? -67.36938 12.05122 -7.01916 1.000 51.07675 96 GLU B CA 1
ATOM 685 C C . GLU B 2 44 ? -67.18209 12.87768 -5.74650 1.000 55.58661 96 GLU B C 1
ATOM 686 O O . GLU B 2 44 ? -67.07957 14.10869 -5.82592 1.000 59.48893 96 GLU B O 1
ATOM 692 N N . PHE B 2 45 ? -67.13130 12.23505 -4.57033 1.000 37.83921 97 PHE B N 1
ATOM 693 C CA . PHE B 2 45 ? -66.83499 12.97053 -3.33769 1.000 43.74197 97 PHE B CA 1
ATOM 694 C C . PHE B 2 45 ? -65.53834 13.76297 -3.46454 1.000 41.38993 97 PHE B C 1
ATOM 695 O O . PHE B 2 45 ? -65.48061 14.94909 -3.12693 1.000 52.75098 97 PHE B O 1
ATOM 703 N N . ILE B 2 46 ? -64.49435 13.13519 -3.99385 1.000 36.61754 98 ILE B N 1
ATOM 704 C CA . ILE B 2 46 ? -63.22671 13.83159 -4.19965 1.000 51.39500 98 ILE B CA 1
ATOM 705 C C . ILE B 2 46 ? -63.40659 15.02524 -5.13993 1.000 51.77456 98 ILE B C 1
ATOM 706 O O . ILE B 2 46 ? -62.86387 16.11052 -4.89852 1.000 51.26721 98 ILE B O 1
ATOM 711 N N . SER B 2 47 ? -64.15504 14.84264 -6.23352 1.000 52.60309 99 SER B N 1
ATOM 712 C CA . SER B 2 47 ? -64.38188 15.94927 -7.16875 1.000 50.97187 99 SER B CA 1
ATOM 713 C C . SER B 2 47 ? -65.12398 17.09021 -6.49175 1.000 53.28604 99 SER B C 1
ATOM 714 O O . SER B 2 47 ? -64.63537 18.21840 -6.43532 1.000 53.69261 99 SER B O 1
ATOM 717 N N . PHE B 2 48 ? -66.31663 16.79992 -5.97410 1.000 57.08137 100 PHE B N 1
ATOM 718 C CA . PHE B 2 48 ? -67.12662 17.74186 -5.21300 1.000 48.58724 100 PHE B CA 1
ATOM 719 C C . PHE B 2 48 ? -66.29947 18.57946 -4.24165 1.000 52.54230 100 PHE B C 1
ATOM 720 O O . PHE B 2 48 ? -66.26796 19.81344 -4.32203 1.000 50.18205 100 PHE B O 1
ATOM 728 N N . VAL B 2 49 ? -65.59779 17.92499 -3.31778 1.000 52.13755 101 VAL B N 1
ATOM 729 C CA . VAL B 2 49 ? -64.84061 18.69257 -2.33337 1.000 46.45092 101 VAL B CA 1
ATOM 730 C C . VAL B 2 49 ? -63.72922 19.48777 -3.01313 1.000 52.14906 101 VAL B C 1
ATOM 731 O O . VAL B 2 49 ? -63.47749 20.65097 -2.67460 1.000 53.87808 101 VAL B O 1
ATOM 735 N N . THR B 2 50 ? -63.07147 18.90171 -4.00826 1.000 53.65953 102 THR B N 1
ATOM 736 C CA . THR B 2 50 ? -61.93301 19.59295 -4.60501 1.000 52.16785 102 THR B CA 1
ATOM 737 C C . THR B 2 50 ? -62.35879 20.90759 -5.25121 1.000 57.49111 102 THR B C 1
ATOM 738 O O . THR B 2 50 ? -61.63612 21.91188 -5.17385 1.000 56.96305 102 THR B O 1
ATOM 742 N N . GLY B 2 51 ? -63.55408 20.93298 -5.84665 1.000 50.64209 103 GLY B N 1
ATOM 743 C CA . GLY B 2 51 ? -64.00784 22.14461 -6.51381 1.000 43.93436 103 GLY B CA 1
ATOM 744 C C . GLY B 2 51 ? -64.22681 23.29282 -5.54905 1.000 57.66722 103 GLY B C 1
ATOM 745 O O . GLY B 2 51 ? -63.92538 24.44583 -5.86554 1.000 67.78674 103 GLY B O 1
ATOM 746 N N . GLU B 2 52 ? -64.74613 22.98999 -4.35371 1.000 50.07341 104 GLU B N 1
ATOM 747 C CA . GLU B 2 52 ? -64.90402 24.00625 -3.31995 1.000 51.66099 104 GLU B CA 1
ATOM 748 C C . GLU B 2 52 ? -63.56292 24.44891 -2.76171 1.000 54.34636 104 GLU B C 1
ATOM 749 O O . GLU B 2 52 ? -63.32827 25.65405 -2.57319 1.000 63.74708 104 GLU B O 1
ATOM 755 N N . ALA B 2 53 ? -62.67643 23.49332 -2.47484 1.000 49.40666 105 ALA B N 1
ATOM 756 C CA . ALA B 2 53 ? -61.32140 23.87993 -2.10360 1.000 55.09685 105 ALA B CA 1
ATOM 757 C C . ALA B 2 53 ? -60.68922 24.71182 -3.21015 1.000 58.51511 105 ALA B C 1
ATOM 758 O O . ALA B 2 53 ? -60.06148 25.74613 -2.95076 1.000 54.26167 105 ALA B O 1
ATOM 760 N N . SER B 2 54 ? -60.87066 24.28438 -4.46293 1.000 58.27339 106 SER B N 1
ATOM 761 C CA . SER B 2 54 ? -60.26644 25.02227 -5.55644 1.000 48.84751 106 SER B CA 1
ATOM 762 C C . SER B 2 54 ? -60.79798 26.44106 -5.60162 1.000 59.09293 106 SER B C 1
ATOM 763 O O . SER B 2 54 ? -60.03945 27.38026 -5.84826 1.000 65.52823 106 SER B O 1
ATOM 766 N N . ASP B 2 55 ? -62.09092 26.62367 -5.32907 1.000 60.77781 107 ASP B N 1
ATOM 767 C CA . ASP B 2 55 ? -62.65143 27.97246 -5.35421 1.000 57.10757 107 ASP B CA 1
ATOM 768 C C . ASP B 2 55 ? -62.06622 28.83001 -4.23875 1.000 56.63320 107 ASP B C 1
ATOM 769 O O . ASP B 2 55 ? -61.66375 29.97909 -4.47028 1.000 62.35566 107 ASP B O 1
ATOM 774 N N . LYS B 2 56 ? -62.01545 28.28940 -3.01861 1.000 47.59304 108 LYS B N 1
ATOM 775 C CA . LYS B 2 56 ? -61.41319 29.01596 -1.90611 1.000 53.54258 108 LYS B CA 1
ATOM 776 C C . LYS B 2 56 ? -60.03857 29.55034 -2.29492 1.000 62.26418 108 LYS B C 1
ATOM 777 O O . LYS B 2 56 ? -59.73890 30.73051 -2.09442 1.000 62.40613 108 LYS B O 1
ATOM 783 N N . CYS B 2 57 ? -59.20654 28.70646 -2.90706 1.000 61.56555 109 CYS B N 1
ATOM 784 C CA . CYS B 2 57 ? -57.86488 29.15484 -3.26582 1.000 64.25426 109 CYS B CA 1
ATOM 785 C C . CYS B 2 57 ? -57.91377 30.29052 -4.27914 1.000 63.16388 109 CYS B C 1
ATOM 786 O O . CYS B 2 57 ? -57.10808 31.22683 -4.21281 1.000 63.72707 109 CYS B O 1
ATOM 789 N N . GLN B 2 58 ? -58.84819 30.22989 -5.22469 1.000 60.20267 110 GLN B N 1
ATOM 790 C CA . GLN B 2 58 ? -58.98204 31.32555 -6.17496 1.000 64.12268 110 GLN B CA 1
ATOM 791 C C . GLN B 2 58 ? -59.32718 32.62265 -5.45419 1.000 63.54350 110 GLN B C 1
ATOM 792 O O . GLN B 2 58 ? -58.68766 33.66281 -5.67280 1.000 60.23552 110 GLN B O 1
ATOM 798 N N . ARG B 2 59 ? -60.33275 32.58254 -4.58070 1.000 63.09607 111 ARG B N 1
ATOM 799 C CA . ARG B 2 59 ? -60.73288 33.80460 -3.89288 1.000 64.13988 111 ARG B CA 1
ATOM 800 C C . ARG B 2 59 ? -59.57370 34.36427 -3.07960 1.000 64.34068 111 ARG B C 1
ATOM 801 O O . ARG B 2 59 ? -59.29316 35.56737 -3.11709 1.000 70.61557 111 ARG B O 1
ATOM 809 N N . GLU B 2 60 ? -58.87104 33.50075 -2.36267 1.000 54.44606 112 GLU B N 1
ATOM 810 C CA . GLU B 2 60 ? -57.74780 33.91041 -1.53432 1.000 58.22811 112 GLU B CA 1
ATOM 811 C C . GLU B 2 60 ? -56.43819 33.96265 -2.31495 1.000 63.25082 112 GLU B C 1
ATOM 812 O O . GLU B 2 60 ? -55.37698 34.15623 -1.71451 1.000 64.17163 112 GLU B O 1
ATOM 818 N N . LYS B 2 61 ? -56.49175 33.79024 -3.63388 1.000 61.99586 113 LYS B N 1
ATOM 819 C CA . LYS B 2 61 ? -55.33724 33.99839 -4.50748 1.000 58.80539 113 LYS B CA 1
ATOM 820 C C . LYS B 2 61 ? -54.10173 33.21599 -4.04183 1.000 62.45698 113 LYS B C 1
ATOM 82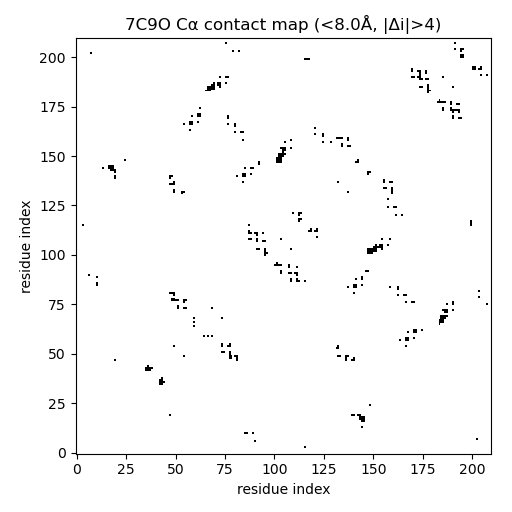1 O O . LYS B 2 61 ? -53.00287 33.75943 -3.90951 1.000 55.29367 113 LYS B O 1
ATOM 827 N N . ARG B 2 62 ? -54.28914 31.92000 -3.78635 1.000 64.30228 114 ARG B N 1
ATOM 828 C CA . ARG B 2 62 ? -53.19170 30.98046 -3.59158 1.000 56.79724 114 ARG B CA 1
ATOM 829 C C . ARG B 2 62 ? -53.24181 29.90611 -4.67123 1.000 63.41570 114 ARG B C 1
ATOM 830 O O . ARG B 2 62 ? -54.28202 29.66954 -5.29267 1.000 73.43691 114 ARG B O 1
ATOM 838 N N . LYS B 2 63 ? -52.10767 29.23646 -4.88256 1.000 60.55766 115 LYS B N 1
ATOM 839 C CA . LYS B 2 63 ? -52.02082 28.26217 -5.96031 1.000 61.36438 115 LYS B CA 1
ATOM 840 C C . LYS B 2 63 ? -52.00807 26.81832 -5.48787 1.000 60.46311 115 LYS B C 1
ATOM 841 O O . LYS B 2 63 ? -52.14613 25.91501 -6.32454 1.000 61.74152 115 LYS B O 1
ATOM 847 N N . THR B 2 64 ? -51.85537 26.58477 -4.18288 1.000 57.49961 116 THR B N 1
ATOM 848 C CA . THR B 2 64 ? -51.74761 25.24698 -3.60652 1.000 58.21991 116 THR B CA 1
ATOM 849 C C . THR B 2 64 ? -53.01712 24.92675 -2.82783 1.000 52.05489 116 THR B C 1
ATOM 850 O O . THR B 2 64 ? -53.39597 25.67089 -1.92087 1.000 55.24729 116 THR B O 1
ATOM 854 N N . ILE B 2 65 ? -53.66387 23.82041 -3.15819 1.000 59.81476 117 ILE B N 1
ATOM 855 C CA . ILE B 2 65 ? -54.73529 23.31928 -2.30353 1.000 52.87903 117 ILE B CA 1
ATOM 856 C C . ILE B 2 65 ? -54.07048 22.59487 -1.15262 1.000 59.39864 117 ILE B C 1
ATOM 857 O O . ILE B 2 65 ? -53.29524 21.66009 -1.37170 1.000 65.40083 117 ILE B O 1
A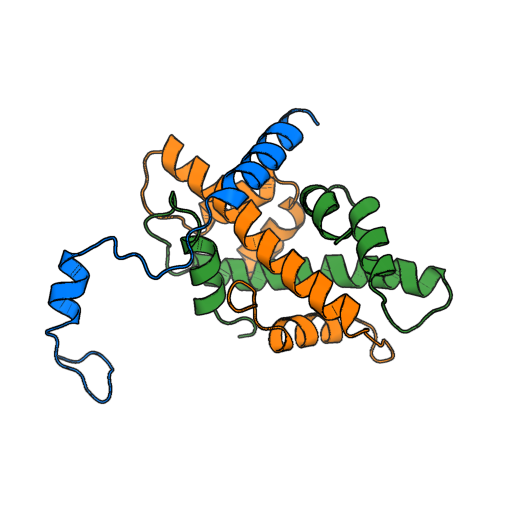TOM 862 N N . ASN B 2 66 ? -54.33506 23.03215 0.06737 1.000 54.66156 118 ASN B N 1
ATOM 863 C CA . ASN B 2 66 ? -53.72328 22.35071 1.19929 1.000 56.43843 118 ASN B CA 1
ATOM 864 C C . ASN B 2 66 ? -54.78863 21.70359 2.07199 1.000 57.15385 118 ASN B C 1
ATOM 865 O O . ASN B 2 66 ? -55.98679 21.75606 1.78753 1.000 56.89826 118 ASN B O 1
ATOM 870 N N . GLY B 2 67 ? -54.32990 21.10609 3.16895 1.000 58.36392 119 GLY B N 1
ATOM 871 C CA . GLY B 2 67 ? -55.22121 20.30701 3.99661 1.000 56.08745 119 GLY B CA 1
ATOM 872 C C . GLY B 2 67 ? -56.32822 21.12679 4.61889 1.000 61.07648 119 GLY B C 1
ATOM 873 O O . GLY B 2 67 ? -57.46499 20.66041 4.74156 1.000 65.28010 119 GLY B O 1
ATOM 874 N N . ASP B 2 68 ? -56.01449 22.36503 5.01036 1.000 60.31668 120 ASP B N 1
ATOM 875 C CA . ASP B 2 68 ? -57.02455 23.24883 5.57757 1.000 52.52431 120 ASP B CA 1
ATOM 876 C C . ASP B 2 68 ? -58.08017 23.60713 4.54396 1.000 48.10875 120 ASP B C 1
ATOM 877 O O . ASP B 2 68 ? -59.27504 23.67779 4.86550 1.000 50.12066 120 ASP B O 1
ATOM 882 N N . ASP B 2 69 ? -57.65984 23.82790 3.29370 1.000 41.73879 121 ASP B N 1
ATOM 883 C CA . ASP B 2 69 ? -58.62944 24.12323 2.24906 1.000 40.92107 121 ASP B CA 1
ATOM 884 C C . ASP B 2 69 ? -59.61109 22.96783 2.09388 1.000 51.23782 121 ASP B C 1
ATOM 885 O O . ASP B 2 69 ? -60.82224 23.18033 1.92938 1.000 50.05101 121 ASP B O 1
ATOM 890 N N . LEU B 2 70 ? -59.11659 21.73304 2.18902 1.000 52.79269 122 LEU B N 1
ATOM 891 C CA . LEU B 2 70 ? -60.01221 20.58868 2.09779 1.000 47.27434 122 LEU B CA 1
ATOM 892 C C . LEU B 2 70 ? -60.98165 20.56568 3.27025 1.000 53.51353 122 LEU B C 1
ATOM 893 O O . LEU B 2 70 ? -62.18166 20.33718 3.08088 1.000 47.54803 122 LEU B O 1
ATOM 898 N N . LEU B 2 71 ? -60.48718 20.84523 4.48593 1.000 48.74082 123 LEU B N 1
ATOM 899 C CA . LEU B 2 71 ? -61.35661 20.79327 5.66036 1.000 46.60871 123 LEU B CA 1
ATOM 900 C C . LEU B 2 71 ? -62.37003 21.93089 5.65049 1.000 55.50585 123 LEU B C 1
ATOM 901 O O . LEU B 2 71 ? -63.52778 21.73859 6.03609 1.000 58.60933 123 LEU B O 1
ATOM 906 N N . TRP B 2 72 ? -61.97368 23.12390 5.20794 1.000 55.51797 124 TRP B N 1
ATOM 907 C CA . TRP B 2 72 ? -62.97315 24.17248 5.02509 1.000 58.42796 124 TRP B CA 1
ATOM 908 C C . TRP B 2 72 ? -64.05444 23.71379 4.05574 1.000 54.43570 124 TRP B C 1
ATOM 909 O O . TRP B 2 72 ? -65.25433 23.81344 4.34828 1.000 55.02038 124 TRP B O 1
ATOM 920 N N . ALA B 2 73 ? -63.63779 23.17959 2.89871 1.000 49.97676 125 ALA B N 1
ATOM 921 C CA . ALA B 2 73 ? -64.59511 22.75394 1.88029 1.000 50.80520 125 ALA B CA 1
ATOM 922 C C . ALA B 2 73 ? -65.52847 21.67675 2.41105 1.000 58.05520 125 ALA B C 1
ATOM 923 O O . ALA B 2 73 ? -66.73560 21.68723 2.13562 1.000 58.66585 125 ALA B O 1
ATOM 925 N N . MET B 2 74 ? -64.98976 20.73218 3.17609 1.000 54.00645 126 MET B N 1
ATOM 926 C CA . MET B 2 74 ? -65.83712 19.68003 3.71080 1.000 53.90970 126 MET B CA 1
ATOM 927 C C . MET B 2 74 ? -66.83286 20.24897 4.71410 1.000 60.36345 126 MET B C 1
ATOM 928 O O . MET B 2 74 ? -67.98666 19.79357 4.77378 1.000 58.70879 126 MET B O 1
ATOM 933 N N . THR B 2 75 ? -66.41987 21.26536 5.47760 1.000 55.96935 127 THR B N 1
ATOM 934 C CA . THR B 2 75 ? -67.31261 21.84633 6.47384 1.000 62.60311 127 THR B CA 1
ATOM 935 C C . THR B 2 75 ? -68.49718 22.54770 5.81319 1.000 60.97101 127 THR B C 1
ATOM 936 O O . THR B 2 75 ? -69.65292 22.34139 6.20780 1.000 59.00976 127 THR B O 1
ATOM 940 N N . THR B 2 76 ? -68.23696 23.35948 4.78882 1.000 51.19348 128 THR B N 1
ATOM 941 C CA . THR B 2 76 ? -69.32653 24.06388 4.12812 1.000 60.93242 128 THR B CA 1
ATOM 942 C C . THR B 2 76 ? -70.12966 23.18630 3.17176 1.000 58.95622 128 THR B C 1
ATOM 943 O O . THR B 2 76 ? -71.13209 23.65277 2.62710 1.000 67.12961 128 THR B O 1
ATOM 947 N N . LEU B 2 77 ? -69.75630 21.93237 2.95897 1.000 58.41402 129 LEU B N 1
ATOM 948 C CA . LEU B 2 77 ? -70.56937 21.04782 2.13062 1.000 60.76927 129 LEU B CA 1
ATOM 949 C C . LEU B 2 77 ? -71.32960 20.00579 2.94129 1.000 53.26495 129 LEU B C 1
ATOM 950 O O . LEU B 2 77 ? -71.96156 19.12038 2.35486 1.000 54.14025 129 LEU B O 1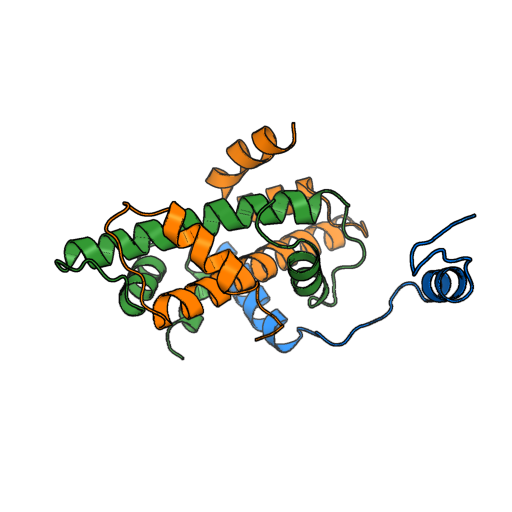
ATOM 955 N N . GLY B 2 78 ? -71.27900 20.07421 4.26825 1.000 50.58878 130 GLY B N 1
ATOM 956 C CA . GLY B 2 78 ? -72.09029 19.21117 5.10489 1.000 47.06282 130 GLY B CA 1
ATOM 957 C C . GLY B 2 78 ? -71.33055 18.14767 5.85586 1.000 54.82497 130 GLY B C 1
ATOM 958 O O . GLY B 2 78 ? -71.95693 17.33765 6.54640 1.000 62.12018 130 GLY B O 1
ATOM 959 N N . PHE B 2 79 ? -70.00359 18.13513 5.76724 1.000 61.07731 131 PHE B N 1
ATOM 960 C CA . PHE B 2 79 ? -69.18095 17.04458 6.26218 1.000 46.89930 131 PHE B CA 1
ATOM 961 C C . PHE B 2 79 ? -68.38951 17.42825 7.50969 1.000 47.70196 131 PHE B C 1
ATOM 962 O O . PHE B 2 79 ? -67.32817 16.85172 7.76837 1.000 57.75148 131 PHE B O 1
ATOM 970 N N . GLU B 2 80 ? -68.89148 18.38431 8.30164 1.000 50.91283 132 GLU B N 1
ATOM 971 C CA . GLU B 2 80 ? -68.16906 18.78394 9.50718 1.000 57.26014 132 GLU B CA 1
ATOM 972 C C . GLU B 2 80 ? -67.84121 17.59132 10.37938 1.000 52.47879 132 GLU B C 1
ATOM 973 O O . GLU B 2 80 ? -66.78590 17.56590 11.01889 1.000 57.05527 132 GLU B O 1
ATOM 979 N N . ALA B 2 81 ? -68.71183 16.58501 10.40510 1.000 48.52191 133 ALA B N 1
ATOM 980 C CA . ALA B 2 81 ? -68.45701 15.43636 11.26133 1.000 50.23579 133 ALA B CA 1
ATOM 981 C C . ALA B 2 81 ? -67.11592 14.77076 10.94290 1.000 50.69532 133 ALA B C 1
ATOM 982 O O . ALA B 2 81 ? -66.48029 14.19426 11.82977 1.000 49.96771 133 ALA B O 1
ATOM 984 N N . TYR B 2 82 ? -66.66053 14.84355 9.69666 1.000 45.74274 134 TYR B N 1
ATOM 985 C CA . TYR B 2 82 ? -65.36547 14.26692 9.36822 1.000 52.08224 134 TYR B CA 1
ATOM 986 C C . TYR B 2 82 ? -64.21951 15.09651 9.93843 1.000 47.77600 134 TYR B C 1
ATOM 987 O O . TYR B 2 82 ? -63.18312 14.54401 10.32211 1.000 53.15473 134 TYR B O 1
ATOM 996 N N . VAL B 2 83 ? -64.39395 16.41247 10.01912 1.000 48.13237 135 VAL B N 1
ATOM 997 C CA . VAL B 2 83 ? -63.27316 17.31496 10.28031 1.000 46.00514 135 VAL B CA 1
ATOM 998 C C . VAL B 2 83 ? -62.52042 16.94163 11.55407 1.000 54.13154 135 VAL B C 1
ATOM 999 O O . VAL B 2 83 ? -61.28241 16.91708 11.57050 1.000 61.32188 135 VAL B O 1
ATOM 1003 N N . GLY B 2 84 ? -63.24081 16.68069 12.64249 1.000 55.51799 136 GLY B N 1
ATOM 1004 C CA . GLY B 2 84 ? -62.61808 16.28130 13.88532 1.000 49.22812 136 GLY B CA 1
ATOM 1005 C C . GLY B 2 84 ? -61.67474 15.10859 13.70823 1.000 55.07900 136 GLY B C 1
ATOM 1006 O O . GLY B 2 84 ? -60.45172 15.23907 13.83262 1.000 57.24552 136 GLY B O 1
ATOM 1007 N N . PRO B 2 85 ? -62.23045 13.93629 13.40085 1.000 51.18443 137 PRO B N 1
ATOM 1008 C CA . PRO B 2 85 ? -61.37616 12.76152 13.11380 1.000 55.09137 137 PRO B CA 1
ATOM 1009 C C . PRO B 2 85 ? -60.22570 13.05165 12.17817 1.000 57.42916 137 PRO B C 1
ATOM 1010 O O . PRO B 2 85 ? -59.11741 12.56513 12.41580 1.000 65.55097 137 PRO B O 1
ATOM 1014 N N . LEU B 2 86 ? -60.44849 13.83725 11.12504 1.000 55.28448 138 LEU B N 1
ATOM 1015 C CA . LEU B 2 86 ? -59.36903 14.11236 10.18445 1.000 57.69035 138 LEU B CA 1
ATOM 1016 C C . LEU B 2 86 ? -58.20897 14.83000 10.87068 1.000 64.05884 138 LEU B C 1
ATOM 1017 O O . LEU B 2 86 ? -57.07978 14.31942 10.88531 1.000 65.08490 138 LEU B O 1
ATOM 1022 N N . LYS B 2 87 ? -58.47113 16.00908 11.45145 1.000 62.89105 139 LYS B N 1
ATOM 1023 C CA . LYS B 2 87 ? -57.44202 16.71869 12.22175 1.000 67.57923 139 LYS B CA 1
ATOM 1024 C C . LYS B 2 87 ? -56.68524 15.76725 13.14768 1.000 72.44977 139 LYS B C 1
ATOM 1025 O O . LYS B 2 87 ? -55.45022 15.73470 13.17011 1.000 74.01048 139 LYS B O 1
ATOM 1031 N N . SER B 2 88 ? -57.42059 14.95520 13.89627 1.000 73.90611 140 SER B N 1
ATOM 1032 C CA . SER B 2 88 ? -56.77582 14.04772 14.82824 1.000 80.14026 140 SER B CA 1
ATOM 1033 C C . SER B 2 88 ? -55.90678 13.02082 14.11315 1.000 90.37391 140 SER B C 1
ATOM 1034 O O . SER B 2 88 ? -54.93832 12.51935 14.68784 1.000 98.02873 140 SER B O 1
ATOM 1037 N N . TYR B 2 89 ? -56.22125 12.70633 12.86039 1.000 90.74676 141 TYR B N 1
ATOM 1038 C CA . TYR B 2 89 ? -55.46823 11.69838 12.12234 1.000 82.96001 141 TYR B CA 1
ATOM 1039 C C . TYR B 2 89 ? -54.14469 12.23470 11.57455 1.000 91.50094 141 TYR B C 1
ATOM 1040 O O . TYR B 2 89 ? -53.22150 11.44297 11.34736 1.000 97.24683 141 TYR B O 1
ATOM 1049 N N . LEU B 2 90 ? -54.01426 13.55469 11.37509 1.000 87.81691 142 LEU B N 1
ATOM 1050 C CA . LEU B 2 90 ? -52.78373 14.09696 10.80235 1.000 81.00520 142 LEU B CA 1
ATOM 1051 C C . LEU B 2 90 ? -51.59324 13.97169 11.75583 1.000 82.81944 142 LEU B C 1
ATOM 1052 O O . LEU B 2 90 ? -50.44539 13.81198 11.31133 1.000 84.47052 142 LEU B O 1
ATOM 1057 N N . ASN B 2 91 ? -51.84764 14.02699 13.05793 1.000 84.68826 143 ASN B N 1
ATOM 1058 C CA . ASN B 2 91 ? -50.80912 13.89368 14.06748 1.000 86.66930 143 ASN B CA 1
ATOM 1059 C C . ASN B 2 91 ? -50.47943 12.42990 14.39777 1.000 82.09553 143 ASN B C 1
ATOM 1060 O O . ASN B 2 91 ? -50.41652 11.55765 13.51900 1.000 78.13257 143 ASN B O 1
ATOM 1065 N N . HIS C 3 16 ? -51.73778 3.80985 2.72496 1.000 77.93413 180 HIS C N 1
ATOM 1066 C CA . HIS C 3 16 ? -52.27453 2.76296 3.57525 1.000 71.05729 180 HIS C CA 1
ATOM 1067 C C . HIS C 3 16 ? -53.32785 1.99494 2.80171 1.000 80.20694 180 HIS C C 1
ATOM 1068 O O . HIS C 3 16 ? -53.21999 0.79291 2.58279 1.000 91.52543 180 HIS C O 1
ATOM 1070 N N . GLN C 3 17 ? -54.36396 2.69995 2.37901 1.000 78.39037 181 GLN C N 1
ATOM 1071 C CA . GLN C 3 17 ? -55.49721 2.01394 1.78248 1.000 75.38707 181 GLN C CA 1
ATOM 1072 C C . GLN C 3 17 ? -55.65570 2.44881 0.34249 1.000 75.49821 181 GLN C C 1
ATOM 1073 O O . GLN C 3 17 ? -55.29007 1.71970 -0.57956 1.000 83.14770 181 GLN C O 1
ATOM 1079 N N . LEU C 3 18 ? -56.18071 3.61482 0.15156 1.000 68.94406 182 LEU C N 1
ATOM 1080 C CA . LEU C 3 18 ? -56.44617 4.08770 -1.18739 1.000 60.43669 182 LEU C CA 1
ATOM 1081 C C . LEU C 3 18 ? -55.17035 4.67157 -1.78090 1.000 59.75682 182 LEU C C 1
ATOM 1082 O O . LEU C 3 18 ? -54.36006 5.24360 -1.04825 1.000 56.46751 182 LEU C O 1
ATOM 1087 N N . PRO C 3 19 ? -54.94782 4.48943 -3.08496 1.000 55.27235 183 PRO C N 1
ATOM 1088 C CA . PRO C 3 19 ? -53.71202 4.98330 -3.71446 1.000 46.52696 183 PRO C CA 1
ATOM 1089 C C . PRO C 3 19 ? -53.78703 6.47728 -3.95758 1.000 54.99040 183 PRO C C 1
ATOM 1090 O O . PRO C 3 19 ? -54.70025 6.96226 -4.63030 1.000 59.35300 183 PRO C O 1
ATOM 1094 N N . LEU C 3 20 ? -52.78981 7.20228 -3.44301 1.000 58.32521 184 LEU C N 1
ATOM 1095 C CA . LEU C 3 20 ? -52.83676 8.65728 -3.51114 1.000 54.10902 184 LEU C CA 1
ATOM 1096 C C . LEU C 3 20 ? -52.78125 9.15313 -4.94021 1.000 54.54796 184 LEU C C 1
ATOM 1097 O O . LEU C 3 20 ? -53.39631 10.17913 -5.25909 1.000 60.69540 184 LEU C O 1
ATOM 1102 N N . ALA C 3 21 ? -52.04759 8.45601 -5.80640 1.000 53.68378 185 ALA C N 1
ATOM 1103 C CA . ALA C 3 21 ? -51.95906 8.89586 -7.19747 1.000 51.83027 185 ALA C CA 1
ATOM 1104 C C . ALA C 3 21 ? -53.34228 8.99687 -7.81599 1.000 53.82569 185 ALA C C 1
ATOM 1105 O O . ALA C 3 21 ? -53.65049 9.95982 -8.52798 1.000 56.02581 185 ALA C O 1
ATOM 1107 N N . ARG C 3 22 ? -54.20622 8.03695 -7.51759 1.000 54.93556 186 ARG C N 1
ATOM 1108 C CA . ARG C 3 22 ? -55.50245 8.07795 -8.15913 1.000 55.09357 186 ARG C CA 1
ATOM 1109 C C . ARG C 3 22 ? -56.39217 9.13906 -7.53491 1.000 54.02434 186 ARG C C 1
ATOM 1110 O O . ARG C 3 22 ? -57.18639 9.77303 -8.24369 1.000 56.06243 186 ARG C O 1
ATOM 1118 N N . ILE C 3 23 ? -56.25569 9.36618 -6.22799 1.000 51.19440 187 ILE C N 1
ATOM 1119 C CA . ILE C 3 23 ? -56.87342 10.54427 -5.62488 1.000 58.29072 187 ILE C CA 1
ATOM 1120 C C . ILE C 3 23 ? -56.37760 11.81118 -6.31519 1.000 56.35292 187 ILE C C 1
ATOM 1121 O O . ILE C 3 23 ? -57.17170 12.66218 -6.72999 1.000 56.33197 187 ILE C O 1
ATOM 1126 N N . LYS C 3 24 ? -55.05364 11.95210 -6.45467 1.000 62.46014 188 LYS C N 1
ATOM 1127 C CA . LYS C 3 24 ? -54.50480 13.16001 -7.06999 1.000 57.56356 188 LYS C CA 1
ATOM 1128 C C . LYS C 3 24 ? -54.99630 13.31389 -8.49983 1.000 61.38957 188 LYS C C 1
ATOM 1129 O O . LYS C 3 24 ? -55.30640 14.42186 -8.94383 1.000 64.62159 188 LYS C O 1
ATOM 1135 N N . LYS C 3 25 ? -55.11762 12.20582 -9.22568 1.000 49.84938 189 LYS C N 1
ATOM 1136 C CA . LYS C 3 25 ? -55.52411 12.30570 -10.62154 1.000 51.23565 189 LYS C CA 1
ATOM 1137 C C . LYS C 3 25 ? -56.94713 12.83276 -10.73809 1.000 55.88951 189 LYS C C 1
ATOM 1138 O O . LYS C 3 25 ? -57.24641 13.60669 -11.65206 1.000 58.34803 189 LYS C O 1
ATOM 1144 N N . ILE C 3 26 ? -57.84282 12.42390 -9.82773 1.000 59.01485 190 ILE C N 1
ATOM 1145 C CA . ILE C 3 26 ? -59.20681 12.94997 -9.85829 1.000 54.04613 190 ILE C CA 1
ATOM 1146 C C . ILE C 3 26 ? -59.20361 14.43100 -9.53344 1.000 54.57753 190 ILE C C 1
ATOM 1147 O O . ILE C 3 26 ? -59.91880 15.22398 -10.16226 1.000 54.56170 190 ILE C O 1
ATOM 1152 N N . MET C 3 27 ? -58.40624 14.82506 -8.53776 1.000 54.50711 191 MET C N 1
ATOM 1153 C CA . MET C 3 27 ? -58.26005 16.23808 -8.22396 1.000 54.75471 191 MET C CA 1
ATOM 1154 C C . MET C 3 27 ? -57.85246 17.01194 -9.46418 1.000 60.10634 191 MET C C 1
ATOM 1155 O O . MET C 3 27 ? -58.50754 17.98594 -9.84105 1.000 58.60240 191 MET C O 1
ATOM 1160 N N . LYS C 3 28 ? -56.79972 16.55982 -10.13851 1.000 59.97031 192 LYS C N 1
ATOM 1161 C CA . LYS C 3 28 ? -56.22208 17.31568 -11.24179 1.000 59.21828 192 LYS C CA 1
ATOM 1162 C C . LYS C 3 28 ? -57.07853 17.29459 -12.51049 1.000 54.00840 192 LYS C C 1
ATOM 1163 O O . LYS C 3 28 ? -56.73884 18.00148 -13.46468 1.000 57.55229 192 LYS C O 1
ATOM 1169 N N . ALA C 3 29 ? -58.18358 16.54165 -12.54402 1.000 60.26997 193 ALA C N 1
ATOM 1170 C CA . ALA C 3 29 ? -59.12098 16.64158 -13.66069 1.000 62.38874 193 ALA C CA 1
ATOM 1171 C C . ALA C 3 29 ? -59.89690 17.94963 -13.64255 1.000 64.32503 193 ALA C C 1
ATOM 1172 O O . ALA C 3 29 ? -60.53024 18.29256 -14.64835 1.000 68.74927 193 ALA C O 1
ATOM 1174 N N . ASP C 3 30 ? -59.88346 18.66474 -12.51962 1.000 65.72656 194 ASP C N 1
ATOM 1175 C CA . ASP C 3 30 ? -60.44636 20.00378 -12.43155 1.000 69.46477 194 ASP C CA 1
ATOM 1176 C C . ASP C 3 30 ? -59.38850 20.95567 -12.96503 1.000 66.08630 194 ASP C C 1
ATOM 1177 O O . ASP C 3 30 ? -58.27032 20.99166 -12.44043 1.000 62.94454 194 ASP C O 1
ATOM 1182 N N . GLU C 3 31 ? -59.72185 21.69858 -14.03298 1.000 70.11237 195 GLU C N 1
ATOM 1183 C CA . GLU C 3 31 ? -58.73802 22.58546 -14.65342 1.000 76.29191 195 GLU C CA 1
ATOM 1184 C C . GLU C 3 31 ? -58.31064 23.71753 -13.73569 1.000 71.67173 195 GLU C C 1
ATOM 1185 O O . GLU C 3 31 ? -57.24068 24.28746 -13.94513 1.000 81.08630 195 GLU C O 1
ATOM 1191 N N . ASP C 3 32 ? -59.11426 24.05268 -12.72444 1.000 68.67177 196 ASP C N 1
ATOM 1192 C CA . ASP C 3 32 ? -58.76788 25.14675 -11.81667 1.000 67.73360 196 ASP C CA 1
ATOM 1193 C C . ASP C 3 32 ? -57.65455 24.77879 -10.84403 1.000 62.24918 196 ASP C C 1
ATOM 1194 O O . ASP C 3 32 ? -56.95433 25.67180 -10.36337 1.000 57.88694 196 ASP C O 1
ATOM 1199 N N . VAL C 3 33 ? -57.49948 23.50382 -10.46996 1.000 62.05048 197 VAL C N 1
ATOM 1200 C CA . VAL C 3 33 ? -56.50113 23.22387 -9.44329 1.000 61.01567 197 VAL C CA 1
ATOM 1201 C C . VAL C 3 33 ? -55.11934 23.35074 -10.05879 1.000 58.83430 197 VAL C C 1
ATOM 1202 O O . VAL C 3 33 ? -54.89678 23.00461 -11.22484 1.000 65.30275 197 VAL C O 1
ATOM 1206 N N . ARG C 3 34 ? -54.20304 23.91677 -9.29418 1.000 63.57945 198 ARG C N 1
ATOM 1207 C CA . ARG C 3 34 ? -52.86521 24.16565 -9.79968 1.000 70.02524 198 ARG C CA 1
ATOM 1208 C C . ARG C 3 34 ? -51.89797 23.30468 -9.01194 1.000 69.11094 198 ARG C C 1
ATOM 1209 O O . ARG C 3 34 ? -51.51219 22.22761 -9.45797 1.000 66.85752 198 ARG C O 1
ATOM 1217 N N . MET C 3 35 ? -51.51953 23.74578 -7.83212 1.000 69.19215 199 MET C N 1
ATOM 1218 C CA . MET C 3 35 ? -50.68527 22.91982 -6.98933 1.000 64.79372 199 MET C CA 1
ATOM 1219 C C . MET C 3 35 ? -51.53592 22.24897 -5.92596 1.000 60.00303 199 MET C C 1
ATOM 1220 O O . MET C 3 35 ? -52.57975 22.76206 -5.51464 1.000 61.83122 199 MET C O 1
ATOM 1225 N N . ILE C 3 36 ? -51.05783 21.09099 -5.48802 1.000 51.66515 200 ILE C N 1
ATOM 1226 C CA . ILE C 3 36 ? -51.66949 20.29312 -4.44172 1.000 48.38587 200 ILE C CA 1
ATOM 1227 C C . ILE C 3 36 ? -50.59714 20.02517 -3.40308 1.000 48.44151 200 ILE C C 1
ATOM 1228 O O . ILE C 3 36 ? -49.47928 19.61908 -3.75343 1.000 50.51935 200 ILE C O 1
ATOM 1233 N N . SER C 3 37 ? -50.92967 20.25332 -2.13498 1.000 44.08118 201 SER C N 1
ATOM 1234 C CA . SER C 3 37 ? -49.96830 20.05337 -1.07130 1.000 43.98190 201 SER C CA 1
ATOM 1235 C C . SER C 3 37 ? -49.76429 18.56039 -0.81723 1.000 62.03400 201 SER C C 1
ATOM 1236 O O . SER C 3 37 ? -50.60545 17.72040 -1.15084 1.000 67.08466 201 SER C O 1
ATOM 1239 N N . ALA C 3 38 ? -48.62508 18.23339 -0.20360 1.000 62.43196 202 ALA C N 1
ATOM 1240 C CA . ALA C 3 38 ? -48.29108 16.82840 0.00342 1.000 57.03006 202 ALA C CA 1
ATOM 1241 C C . ALA C 3 38 ? -49.30380 16.12354 0.89185 1.000 66.17424 202 ALA C C 1
ATOM 1242 O O . ALA C 3 38 ? -49.56993 14.93753 0.69207 1.000 63.65280 202 ALA C O 1
ATOM 1244 N N . GLU C 3 39 ? -49.87342 16.81266 1.85899 1.000 67.98297 203 GLU C N 1
ATOM 1245 C CA . GLU C 3 39 ? -50.79212 16.18680 2.78538 1.000 61.85685 203 GLU C CA 1
ATOM 1246 C C . GLU C 3 39 ? -52.20629 16.10883 2.32189 1.000 62.81131 203 GLU C C 1
ATOM 1247 O O . GLU C 3 39 ? -52.97113 15.38893 2.88424 1.000 64.64378 203 GLU C O 1
ATOM 1253 N N . ALA C 3 40 ? -52.56961 16.86175 1.31295 1.000 56.80671 204 ALA C N 1
ATOM 1254 C CA . ALA C 3 40 ? -53.95578 16.84777 0.84244 1.000 53.58137 204 ALA C CA 1
ATOM 1255 C C . ALA C 3 40 ? -54.41901 15.46375 0.40975 1.000 58.98018 204 ALA C C 1
ATOM 1256 O O . ALA C 3 40 ? -55.48386 15.02285 0.88117 1.000 57.17043 204 ALA C O 1
ATOM 1258 N N . PRO C 3 41 ? -53.70635 14.72463 -0.45243 1.000 59.76491 205 PRO C N 1
ATOM 1259 C CA . PRO C 3 41 ? -54.18054 13.37062 -0.78113 1.000 53.70539 205 PRO C CA 1
ATOM 1260 C C . PRO C 3 41 ? -54.14016 12.45574 0.40595 1.000 52.37608 205 PRO C C 1
ATOM 1261 O O . PRO C 3 41 ? -54.96518 11.53779 0.50534 1.000 60.17927 205 PRO C O 1
ATOM 1265 N N . VAL C 3 42 ? -53.22082 12.69178 1.33760 1.000 49.04125 206 VAL C N 1
ATOM 1266 C CA . VAL C 3 42 ? -53.18942 11.89390 2.55767 1.000 46.16931 206 VAL C CA 1
ATOM 1267 C C . VAL C 3 42 ? -54.46613 12.11105 3.35310 1.000 49.32998 206 VAL C C 1
ATOM 1268 O O . VAL C 3 42 ? -55.13403 11.15613 3.77143 1.000 49.07158 206 VAL C O 1
ATOM 1272 N N . LEU C 3 43 ? -54.83699 13.38009 3.54811 1.000 47.94750 207 LEU C N 1
ATOM 1273 C CA . LEU C 3 43 ? -56.09274 13.69022 4.21952 1.000 41.17160 207 LEU C CA 1
ATOM 1274 C C . LEU C 3 43 ? -57.27004 13.12420 3.44500 1.000 38.60526 207 LEU C C 1
ATOM 1275 O O . LEU C 3 43 ? -58.18587 12.52731 4.02939 1.000 39.23282 207 LEU C O 1
ATOM 1280 N N . PHE C 3 44 ? -57.25751 13.29907 2.12298 1.000 37.05016 208 PHE C N 1
ATOM 1281 C CA . PHE C 3 44 ? -58.38482 12.87305 1.30842 1.000 39.73467 208 PHE C CA 1
ATOM 1282 C C . PHE C 3 44 ? -58.60086 11.37407 1.42265 1.000 52.15020 208 PHE C C 1
ATOM 1283 O O . PHE C 3 44 ? -59.74686 10.91013 1.48111 1.000 50.01744 208 PHE C O 1
ATOM 1291 N N . ALA C 3 45 ? -57.51488 10.59702 1.46934 1.000 50.49675 209 ALA C N 1
ATOM 1292 C CA . ALA C 3 45 ? -57.67694 9.14703 1.52554 1.000 47.31360 209 ALA C CA 1
ATOM 1293 C C . ALA C 3 45 ? -58.38850 8.73220 2.80384 1.000 50.89787 209 ALA C C 1
ATOM 1294 O O . ALA C 3 45 ? -59.27056 7.86824 2.77124 1.000 48.42964 209 ALA C O 1
ATOM 1296 N N . LYS C 3 46 ? -58.05906 9.37329 3.93566 1.000 40.71092 210 LYS C N 1
ATOM 1297 C CA . LYS C 3 46 ? -58.82164 9.12945 5.15996 1.000 36.71791 210 LYS C CA 1
ATOM 1298 C C . LYS C 3 46 ? -60.26967 9.57351 5.00543 1.000 47.59891 210 LYS C C 1
ATOM 1299 O O . LYS C 3 46 ? -61.19256 8.85760 5.41783 1.000 56.30145 210 LYS C O 1
ATOM 1305 N N . ALA C 3 47 ? -60.49382 10.75046 4.40639 1.000 38.45839 211 ALA C N 1
ATOM 1306 C CA . ALA C 3 47 ? -61.86384 11.23852 4.29383 1.000 39.60098 211 ALA C CA 1
ATOM 1307 C C . ALA C 3 47 ? -62.70019 10.30748 3.43622 1.000 41.67844 211 ALA C C 1
ATOM 1308 O O . ALA C 3 47 ? -63.87510 10.05757 3.74467 1.000 44.75760 211 ALA C O 1
ATOM 1310 N N . CYS C 3 48 ? -62.09960 9.73435 2.38907 1.000 40.25688 212 CYS C N 1
ATOM 1311 C CA . CYS C 3 48 ? -62.81093 8.73530 1.60242 1.000 54.88466 212 CYS C CA 1
ATOM 1312 C C . CYS C 3 48 ? -63.20569 7.52541 2.44068 1.000 43.65211 212 CYS C C 1
ATOM 1313 O O . CYS C 3 48 ? -64.28679 6.96344 2.24412 1.000 50.75186 212 CYS C O 1
ATOM 1316 N N . GLU C 3 49 ? -62.35338 7.11546 3.38642 1.000 36.16903 213 GLU C N 1
ATOM 1317 C CA . GLU C 3 49 ? -62.69614 5.95756 4.20566 1.000 42.35330 213 GLU C CA 1
ATOM 1318 C C . GLU C 3 49 ? -63.86780 6.26371 5.12505 1.000 50.25592 213 GLU C C 1
ATOM 1319 O O . GLU C 3 49 ? -64.73276 5.40378 5.34244 1.000 49.03001 213 GLU C O 1
ATOM 1325 N N . LEU C 3 50 ? -63.91654 7.48477 5.67194 1.000 41.55513 214 LEU C N 1
ATOM 1326 C CA . LEU C 3 50 ? -65.08424 7.89291 6.45032 1.000 40.07293 214 LEU C CA 1
ATOM 1327 C C . LEU C 3 50 ? -66.32555 7.97888 5.56775 1.000 41.31814 214 LEU C C 1
ATOM 1328 O O . LEU C 3 50 ? -67.43641 7.65798 6.01118 1.000 44.93246 214 LEU C O 1
ATOM 1333 N N . PHE C 3 51 ? -66.15897 8.45375 4.32464 1.000 38.54791 215 PHE C N 1
ATOM 1334 C CA . PHE C 3 51 ? -67.28330 8.55871 3.39404 1.000 40.12893 215 PHE C 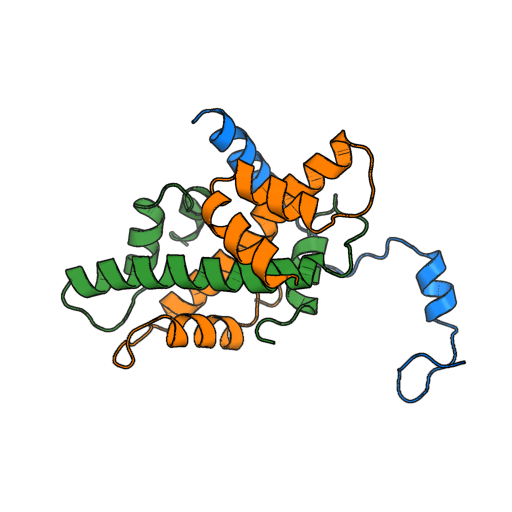CA 1
ATOM 1335 C C . PHE C 3 51 ? -67.77552 7.17670 2.97635 1.000 50.24108 215 PHE C C 1
ATOM 1336 O O . PHE C 3 51 ? -68.98152 6.88476 3.01681 1.000 38.15683 215 PHE C O 1
ATOM 1344 N N . ILE C 3 52 ? -66.85171 6.30261 2.57411 1.000 49.01921 216 ILE C N 1
ATOM 1345 C CA . ILE C 3 52 ? -67.25593 4.97459 2.15139 1.000 40.40600 216 ILE C CA 1
ATOM 1346 C C . ILE C 3 52 ? -67.96456 4.26074 3.28571 1.000 40.31645 216 ILE C C 1
ATOM 1347 O O . ILE C 3 52 ? -68.97667 3.57377 3.07114 1.000 36.37650 216 ILE C O 1
ATOM 1352 N N . LEU C 3 53 ? -67.46211 4.43683 4.51451 1.000 37.19934 217 LEU C N 1
ATOM 1353 C CA . LEU C 3 53 ? -68.08573 3.80698 5.67580 1.000 36.77233 217 LEU C CA 1
ATOM 1354 C C . LEU C 3 53 ? -69.52164 4.29607 5.85526 1.000 44.21553 217 LEU C C 1
ATOM 1355 O O . LEU C 3 53 ? -70.46666 3.49713 5.90568 1.000 41.65424 217 LEU C O 1
ATOM 1360 N N . GLU C 3 54 ? -69.71154 5.61109 5.94020 1.000 37.70550 218 GLU C N 1
ATOM 1361 C CA . GLU C 3 54 ? -71.05944 6.13018 6.15663 1.000 39.73370 218 GLU C CA 1
ATOM 1362 C C . GLU C 3 54 ? -72.00486 5.71412 5.02901 1.000 39.07810 218 GLU C C 1
ATOM 1363 O O . GLU C 3 54 ? -73.09480 5.18120 5.28445 1.000 41.90024 218 GLU C O 1
ATOM 1369 N N . LEU C 3 55 ? -71.60030 5.90297 3.76784 1.000 40.39563 219 LEU C N 1
ATOM 1370 C CA . LEU C 3 55 ? -72.48072 5.49191 2.66820 1.000 34.15781 219 LEU C CA 1
ATOM 1371 C C . LEU C 3 55 ? -72.79278 3.99593 2.71246 1.000 51.13180 219 LEU C C 1
ATOM 1372 O O . LEU C 3 55 ? -73.92690 3.57496 2.43091 1.000 46.59183 219 LEU C O 1
ATOM 1377 N N . THR C 3 56 ? -71.80470 3.17391 3.05819 1.000 38.56968 220 THR C N 1
ATOM 1378 C CA . THR C 3 56 ? -72.03577 1.73393 3.06842 1.000 41.95295 220 THR C CA 1
ATOM 1379 C C . THR C 3 56 ? -72.94737 1.31909 4.22779 1.000 46.53112 220 THR C C 1
ATOM 1380 O O . THR C 3 56 ? -73.87748 0.52612 4.04320 1.000 43.33838 220 THR C O 1
ATOM 1384 N N . ILE C 3 57 ? -72.72692 1.87220 5.42265 1.000 40.41321 221 ILE C N 1
ATOM 1385 C CA . ILE C 3 57 ? -73.55453 1.47935 6.56199 1.000 37.60437 221 ILE C CA 1
ATOM 1386 C C . ILE C 3 57 ? -74.99158 1.93441 6.35945 1.000 49.24722 221 ILE C C 1
ATOM 1387 O O . ILE C 3 57 ? -75.93851 1.19249 6.65387 1.000 48.28859 221 ILE C O 1
ATOM 1392 N N . ARG C 3 58 ? -75.18671 3.14036 5.81740 1.000 49.77221 222 ARG C N 1
ATOM 1393 C CA . ARG C 3 58 ? -76.56076 3.59641 5.61085 1.000 47.93000 222 ARG C CA 1
ATOM 1394 C C . ARG C 3 58 ? -77.25819 2.77034 4.54218 1.000 51.31947 222 ARG C C 1
ATOM 1395 O O . ARG C 3 58 ? -78.46216 2.50342 4.65864 1.000 45.25021 222 ARG C O 1
ATOM 1403 N N . SER C 3 59 ? -76.51858 2.34020 3.50396 1.000 46.27662 223 SER C N 1
ATOM 1404 C CA . SER C 3 59 ? -77.06097 1.37113 2.54225 1.000 49.80751 223 SER C CA 1
ATOM 1405 C C . SER C 3 59 ? -77.42080 0.06222 3.22651 1.000 55.35700 223 SER C C 1
ATOM 1406 O O . SER C 3 59 ? -78.45394 -0.55376 2.92894 1.000 50.90188 223 SER C O 1
ATOM 1409 N N . TRP C 3 60 ? -76.53651 -0.40374 4.11024 1.000 51.26277 224 TRP C N 1
ATOM 1410 C CA . TRP C 3 60 ? -76.76331 -1.64165 4.84545 1.000 49.76427 224 TRP C CA 1
ATOM 1411 C C . TRP C 3 60 ? -78.05802 -1.57451 5.62690 1.000 52.08410 224 TRP C C 1
ATOM 1412 O O . TRP C 3 60 ? -78.84207 -2.53347 5.64728 1.000 53.07788 224 TRP C O 1
ATOM 1423 N N . LEU C 3 61 ? -78.27572 -0.44543 6.30387 1.000 42.45297 225 LEU C N 1
ATOM 1424 C CA . LEU C 3 61 ? -79.51145 -0.22129 7.04629 1.000 50.75120 225 LEU C CA 1
ATOM 1425 C C . LEU C 3 61 ? -80.73477 -0.55931 6.19976 1.000 52.04566 225 LEU C C 1
ATOM 1426 O O . LEU C 3 61 ? -81.59466 -1.35023 6.60914 1.000 56.38895 225 LEU C O 1
ATOM 1431 N N . HIS C 3 62 ? -80.81717 0.02157 4.99973 1.000 45.80671 226 HIS C N 1
ATOM 1432 C CA . HIS C 3 62 ? -81.93450 -0.27446 4.10616 1.000 49.68395 226 HIS C CA 1
ATOM 1433 C C . HIS C 3 62 ? -82.01469 -1.76149 3.78033 1.000 55.71806 226 HIS C C 1
ATOM 1434 O O . HIS C 3 62 ? -83.09670 -2.35943 3.83678 1.000 54.87461 226 HIS C O 1
ATOM 1441 N N . ALA C 3 63 ? -80.88685 -2.38458 3.44199 1.000 52.69328 227 ALA C N 1
ATOM 1442 C CA . ALA C 3 63 ? -80.90001 -3.81861 3.17914 1.000 41.67339 227 ALA C CA 1
ATOM 1443 C C . ALA C 3 63 ? -81.41062 -4.58246 4.38740 1.000 47.82777 227 ALA C C 1
ATOM 1444 O O . ALA C 3 63 ? -82.27771 -5.45443 4.26580 1.000 46.71716 227 ALA C O 1
ATOM 1446 N N . GLU C 3 64 ? -80.87718 -4.27037 5.56618 1.000 43.63759 228 GLU C N 1
ATOM 1447 C CA . GLU C 3 64 ? -81.37277 -4.87222 6.80442 1.000 41.45436 228 GLU C CA 1
ATOM 1448 C C . GLU C 3 64 ? -82.88671 -4.68713 6.96094 1.000 59.99779 228 GLU C C 1
ATOM 1449 O O . GLU C 3 64 ? -83.61364 -5.62806 7.29429 1.000 66.70527 228 GLU C O 1
ATOM 1455 N N . GLU C 3 65 ? -83.38474 -3.47713 6.70900 1.000 59.22428 229 GLU C N 1
ATOM 1456 C CA . GLU C 3 65 ? -84.80765 -3.22803 6.90548 1.000 61.59345 229 GLU C CA 1
ATOM 1457 C C . GLU C 3 65 ? -85.66703 -4.06508 5.97087 1.000 63.78046 229 GLU C C 1
ATOM 1458 O O . GLU C 3 65 ? -86.80592 -4.38299 6.31631 1.000 67.35230 229 GLU C O 1
ATOM 1464 N N . ASN C 3 66 ? -85.16047 -4.40423 4.78372 1.000 60.71801 230 ASN C N 1
ATOM 1465 C CA . ASN C 3 66 ? -85.84886 -5.26929 3.83106 1.000 58.74156 230 ASN C CA 1
ATOM 1466 C C . ASN C 3 66 ? -85.50686 -6.74729 4.02508 1.000 58.09690 230 ASN C C 1
ATOM 1467 O O . ASN C 3 66 ? -85.63724 -7.53037 3.07721 1.000 49.56023 230 ASN C O 1
ATOM 1472 N N . LYS C 3 67 ? -85.03046 -7.13319 5.20695 1.000 56.17645 231 LYS C N 1
ATOM 1473 C CA . LYS C 3 67 ? -84.67942 -8.52018 5.51196 1.000 60.49426 231 LYS C CA 1
ATOM 1474 C C . LYS C 3 67 ? -83.74183 -9.12233 4.45669 1.000 58.88327 231 LYS C C 1
ATOM 1475 O O . LYS C 3 67 ? -83.95707 -10.22737 3.95888 1.000 65.32891 231 LYS C O 1
ATOM 1481 N N . ARG C 3 68 ? -82.67191 -8.39742 4.12723 1.000 54.60520 232 ARG C N 1
ATOM 1482 C CA . ARG C 3 68 ? -81.66127 -8.87757 3.18792 1.000 53.21749 232 ARG C CA 1
ATOM 1483 C C . ARG C 3 68 ? -80.24906 -8.69558 3.74540 1.000 51.48351 232 ARG C C 1
ATOM 1484 O O . ARG C 3 68 ? -79.96874 -7.75752 4.50020 1.000 61.36437 232 ARG C O 1
ATOM 1492 N N . ARG C 3 69 ? -79.34726 -9.59267 3.33317 1.000 46.22800 233 ARG C N 1
ATOM 1493 C CA . ARG C 3 69 ? -77.94111 -9.56370 3.74166 1.000 45.40295 233 ARG C CA 1
ATOM 1494 C C . ARG C 3 69 ? -77.01648 -9.07286 2.63728 1.000 49.75794 233 ARG C C 1
ATOM 1495 O O . ARG C 3 69 ? -75.86236 -8.74289 2.92383 1.000 53.38920 233 ARG C O 1
ATOM 1503 N N . THR C 3 70 ? -77.49592 -9.02396 1.38745 1.000 53.46105 234 THR C N 1
ATOM 1504 C CA . THR C 3 70 ? -76.71831 -8.58212 0.24212 1.000 51.76951 234 THR C CA 1
ATOM 1505 C C . THR C 3 70 ? -77.10333 -7.13812 -0.02288 1.000 47.55579 234 THR C C 1
ATOM 1506 O O . THR C 3 70 ? -78.23047 -6.87211 -0.45851 1.000 42.94212 234 THR C O 1
ATOM 1510 N N . LEU C 3 71 ? -76.18119 -6.20614 0.24169 1.000 46.02274 235 LEU C N 1
ATOM 1511 C CA . LEU C 3 71 ? -76.41226 -4.82717 -0.17236 1.000 42.91273 235 LEU C CA 1
ATOM 1512 C C . LEU C 3 71 ? -76.54980 -4.76732 -1.68432 1.000 41.67647 235 LEU C C 1
ATOM 1513 O O . LEU C 3 71 ? -75.66508 -5.22544 -2.41359 1.000 46.37228 235 LEU C O 1
ATOM 1518 N N . GLN C 3 72 ? -77.64494 -4.19131 -2.14898 1.000 39.90029 236 GLN C N 1
ATOM 1519 C CA . GLN C 3 72 ? -77.91743 -4.01844 -3.56490 1.000 46.28522 236 GLN C CA 1
ATOM 1520 C C . GLN C 3 72 ? -77.87248 -2.53447 -3.90907 1.000 58.21378 236 GLN C C 1
ATOM 1521 O O . GLN C 3 72 ? -77.82512 -1.66639 -3.03017 1.000 52.55140 236 GLN C O 1
ATOM 1527 N N . ARG C 3 73 ? -77.86593 -2.25161 -5.21610 1.000 61.01738 237 ARG C N 1
ATOM 1528 C CA . ARG C 3 73 ? -77.79503 -0.87166 -5.68026 1.000 59.55111 237 ARG C CA 1
ATOM 1529 C C . ARG C 3 73 ? -78.90477 -0.00954 -5.08595 1.000 67.28211 237 ARG C C 1
ATOM 1530 O O . ARG C 3 73 ? -78.65556 1.13449 -4.67216 1.000 71.36004 237 ARG C O 1
ATOM 1538 N N . ASN C 3 74 ? -80.13878 -0.52947 -5.04846 1.000 61.73880 238 ASN C N 1
ATOM 1539 C CA . ASN C 3 74 ? -81.26157 0.27263 -4.57014 1.000 66.64544 238 ASN C CA 1
ATOM 1540 C C . ASN C 3 74 ? -81.10203 0.63777 -3.10523 1.000 65.72087 238 ASN C C 1
ATOM 1541 O O . ASN C 3 74 ? -81.60282 1.68684 -2.67716 1.000 75.88170 238 ASN C O 1
ATOM 1546 N N . ASP C 3 75 ? -80.39180 -0.19719 -2.33240 1.000 59.18565 239 ASP C N 1
ATOM 1547 C CA . ASP C 3 75 ? -79.99329 0.16993 -0.97358 1.000 54.83751 239 ASP C CA 1
ATOM 1548 C C . ASP C 3 75 ? -79.11023 1.41888 -0.97702 1.000 56.56211 239 ASP C C 1
ATOM 1549 O O . ASP C 3 75 ? -79.32690 2.35397 -0.19304 1.000 60.20396 239 ASP C O 1
ATOM 1554 N N . VAL C 3 76 ? -78.11054 1.46374 -1.86238 1.000 49.42613 240 VAL C N 1
ATOM 1555 C CA . VAL C 3 76 ? -77.27251 2.66169 -1.93280 1.000 57.24937 240 VAL C CA 1
ATOM 1556 C C . VAL C 3 76 ? -78.11559 3.85370 -2.34262 1.000 54.84219 240 VAL C C 1
ATOM 1557 O O . VAL C 3 76 ? -77.92636 4.97074 -1.84880 1.000 52.46228 240 VAL C O 1
ATOM 1561 N N . ALA C 3 77 ? -79.05893 3.63765 -3.26226 1.000 55.30032 241 ALA C N 1
ATOM 1562 C CA . ALA C 3 77 ? -79.92603 4.72865 -3.69406 1.000 57.39128 241 ALA C CA 1
ATOM 1563 C C . ALA C 3 77 ? -80.77559 5.21681 -2.53781 1.000 61.04713 241 ALA C C 1
ATOM 1564 O O . ALA C 3 77 ? -80.83943 6.41584 -2.25391 1.000 66.32037 241 ALA C O 1
ATOM 1566 N N . ALA C 3 78 ? -81.42839 4.28392 -1.85048 1.000 63.51098 242 ALA C N 1
ATOM 1567 C CA . ALA C 3 78 ? -82.12694 4.60008 -0.61326 1.000 61.20950 242 ALA C CA 1
ATOM 1568 C C . ALA C 3 78 ? -81.26456 5.44113 0.32934 1.000 53.27249 242 ALA C C 1
ATOM 1569 O O . ALA C 3 78 ? -81.69534 6.50319 0.78839 1.000 65.25274 242 ALA C O 1
ATOM 1571 N N . ALA C 3 79 ? -80.03247 5.00409 0.61695 1.000 43.95076 243 ALA C N 1
ATOM 1572 C CA . ALA C 3 79 ? -79.18312 5.81214 1.49956 1.000 46.86527 243 ALA C CA 1
ATOM 1573 C C . ALA C 3 79 ? -78.96824 7.20807 0.94535 1.000 51.74413 243 ALA C C 1
ATOM 1574 O O . ALA C 3 79 ? -78.94592 8.19314 1.70024 1.000 58.30919 243 ALA C O 1
ATOM 1576 N N . ILE C 3 80 ? -78.79071 7.31393 -0.37473 1.000 47.22280 244 ILE C N 1
ATOM 1577 C CA . ILE C 3 80 ? -78.50086 8.60585 -0.98296 1.000 50.69603 244 ILE C CA 1
ATOM 1578 C C . ILE C 3 80 ? -79.71078 9.52892 -0.89562 1.000 56.45810 244 ILE C C 1
ATOM 1579 O O . ILE C 3 80 ? -79.57662 10.72394 -0.61279 1.000 58.94024 244 ILE C O 1
ATOM 1584 N N . ALA C 3 81 ? -80.90989 8.99296 -1.10914 1.000 48.39110 245 ALA C N 1
ATOM 1585 C CA . ALA C 3 81 ? -82.10582 9.83103 -1.05180 1.000 57.58716 245 ALA C CA 1
ATOM 1586 C C . ALA C 3 81 ? -82.36929 10.33719 0.35825 1.000 60.45208 245 ALA C C 1
ATOM 1587 O O . ALA C 3 81 ? -82.79717 11.48323 0.53829 1.000 72.08041 245 ALA C O 1
ATOM 1589 N N . ARG C 3 82 ? -82.10697 9.50327 1.36824 1.000 52.61139 246 ARG C N 1
ATOM 1590 C CA . ARG C 3 82 ? -82.47147 9.79443 2.75034 1.000 51.16610 246 ARG C CA 1
ATOM 1591 C C . ARG C 3 82 ? -81.51217 10.73345 3.45190 1.000 48.71892 246 ARG C C 1
ATOM 1592 O O . ARG C 3 82 ? -81.88176 11.27058 4.50098 1.000 52.66544 246 ARG C O 1
ATOM 1600 N N . THR C 3 83 ? -80.29634 10.92734 2.93545 1.000 46.88984 247 THR C N 1
ATOM 1601 C CA . THR C 3 83 ? -79.22604 11.57736 3.69200 1.000 52.80820 247 THR C CA 1
ATOM 1602 C C . THR C 3 83 ? -78.81822 12.86727 2.99773 1.000 55.64254 247 THR C C 1
ATOM 1603 O O . THR C 3 83 ? -78.34963 12.84013 1.85556 1.000 62.88788 247 THR C O 1
ATOM 1607 N N . ASP C 3 84 ? -78.98792 13.99534 3.68367 1.000 67.46316 248 ASP C N 1
ATOM 1608 C CA . ASP C 3 84 ? -78.83409 15.27627 3.00149 1.000 73.57768 248 ASP C CA 1
ATOM 1609 C C . ASP C 3 84 ? -77.41627 15.45914 2.48397 1.000 68.13896 248 ASP C C 1
ATOM 1610 O O . ASP C 3 84 ? -77.20965 15.92402 1.36184 1.000 72.42162 248 ASP C O 1
ATOM 1615 N N . VAL C 3 85 ? -76.42601 15.04817 3.26765 1.000 65.55348 249 VAL C N 1
ATOM 1616 C CA . VAL C 3 85 ? -75.03716 15.15306 2.84615 1.000 66.25876 249 VAL C CA 1
ATOM 1617 C C . VAL C 3 85 ? -74.76967 14.49291 1.49712 1.000 61.43319 249 VAL C C 1
ATOM 1618 O O . VAL C 3 85 ? -73.76989 14.82079 0.84573 1.000 57.82246 249 VAL C O 1
ATOM 1622 N N . PHE C 3 86 ? -75.62386 13.55891 1.11651 1.000 55.03075 250 PHE C N 1
ATOM 1623 C CA . PHE C 3 86 ? -75.45033 12.79478 -0.10647 1.000 57.29244 250 PHE C CA 1
ATOM 1624 C C . PHE C 3 86 ? -76.29071 13.29571 -1.24522 1.000 62.76095 250 PHE C C 1
ATOM 1625 O O . PHE C 3 86 ? -76.33412 12.71761 -2.30015 1.000 61.87105 250 PHE C O 1
ATOM 1633 N N . ASP C 3 87 ? -76.90058 14.43876 -1.04012 1.000 68.88522 251 ASP C N 1
ATOM 1634 C CA . ASP C 3 87 ? -77.73190 15.09271 -2.02589 1.000 75.82358 251 ASP C CA 1
ATOM 1635 C C . ASP C 3 87 ? -77.13037 15.35054 -3.38713 1.000 70.69268 251 ASP C C 1
ATOM 1636 O O . ASP C 3 87 ? -77.82572 15.33548 -4.35188 1.000 67.60222 251 ASP C O 1
ATOM 1641 N N . PHE C 3 88 ? -75.82939 15.56546 -3.48061 1.000 69.54470 252 PHE C N 1
ATOM 1642 C CA . PHE C 3 88 ? -75.15483 15.79730 -4.73288 1.000 64.19258 252 PHE C CA 1
ATOM 1643 C C . PHE C 3 88 ? -75.05722 14.60721 -5.65779 1.000 67.14365 252 PHE C C 1
ATOM 1644 O O . PHE C 3 88 ? -74.78963 14.76108 -6.81990 1.000 68.56318 252 PHE C O 1
ATOM 1652 N N . LEU C 3 89 ? -75.26110 13.41427 -5.13860 1.000 67.28272 253 LEU C N 1
ATOM 1653 C CA . LEU C 3 89 ? -75.17243 12.21319 -5.90351 1.000 69.61933 253 LEU C CA 1
ATOM 1654 C C . LEU C 3 89 ? -76.49863 11.72521 -6.37099 1.000 76.08787 253 LEU C C 1
ATOM 1655 O O . LEU C 3 89 ? -76.56790 10.70215 -6.98486 1.000 75.43459 253 LEU C O 1
ATOM 1660 N N . VAL C 3 90 ? -77.56151 12.47329 -6.14468 1.000 81.57837 254 VAL C N 1
ATOM 1661 C CA . VAL C 3 90 ? -78.88467 12.0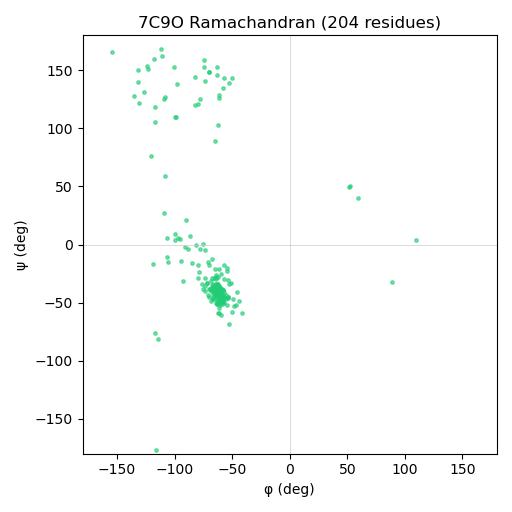1331 -6.54117 1.000 83.89396 254 VAL C CA 1
ATOM 1662 C C . VAL C 3 90 ? -79.14521 11.71818 -8.01304 1.000 83.78573 254 VAL C C 1
ATOM 1663 O O . VAL C 3 90 ? -79.99237 10.93219 -8.34766 1.000 84.60344 254 VAL C O 1
ATOM 1667 N N . ASP C 3 91 ? -78.40750 12.32705 -8.90237 1.000 84.30585 255 ASP C N 1
ATOM 1668 C CA . ASP C 3 91 ? -78.60001 12.06393 -10.28327 1.000 92.65409 255 ASP C CA 1
ATOM 1669 C C . ASP C 3 91 ? -77.63223 11.01283 -10.77051 1.000 93.20817 255 ASP C C 1
ATOM 1670 O O . ASP C 3 91 ? -77.59167 10.72171 -11.94050 1.000 98.85490 255 ASP C O 1
ATOM 1675 N N . ILE C 3 92 ? -76.84395 10.42987 -9.89674 1.000 90.58186 256 ILE C N 1
ATOM 1676 C CA . ILE C 3 92 ? -75.87417 9.46178 -10.35499 1.000 90.40260 256 ILE C CA 1
ATOM 1677 C C . ILE C 3 92 ? -76.41322 8.05781 -10.30765 1.000 85.72424 256 ILE C C 1
ATOM 1678 O O . ILE C 3 92 ? -76.05155 7.21671 -11.10970 1.000 72.54930 256 ILE C O 1
ATOM 1683 N N . VAL C 3 93 ? -77.28389 7.81995 -9.35132 1.000 91.80156 257 VAL C N 1
ATOM 1684 C CA . VAL C 3 93 ? -77.81190 6.49900 -9.17100 1.000 104.76979 257 VAL C CA 1
ATOM 1685 C C . VAL C 3 93 ? -78.53036 6.03991 -10.41469 1.000 115.84102 257 VAL C C 1
ATOM 1686 O O . VAL C 3 93 ? -78.16463 5.03483 -11.01472 1.000 122.45298 257 VAL C O 1
ATOM 1690 N N . PRO C 3 94 ? -79.56546 6.76692 -10.79440 1.000 108.36911 258 PRO C N 1
ATOM 1691 C CA . PRO C 3 94 ? -80.31791 6.43384 -11.99009 1.000 111.90352 258 PRO C CA 1
ATOM 1692 C C . PRO C 3 94 ? -79.50236 6.55667 -13.27640 1.000 121.47779 258 PRO C C 1
ATOM 1693 O O . PRO C 3 94 ? -79.49453 7.60361 -13.89451 1.000 124.08769 258 PRO C O 1
ATOM 1697 N N . ARG C 3 95 ? -78.83255 5.47660 -13.65953 1.000 123.50423 259 ARG C N 1
ATOM 1698 C CA . ARG C 3 95 ? -78.01999 5.42244 -14.87381 1.000 123.01591 259 ARG C CA 1
ATOM 1699 C C . ARG C 3 95 ? -77.08797 6.59738 -14.98927 1.000 124.26332 259 ARG C C 1
ATOM 1700 O O . ARG C 3 95 ? -75.94411 6.45828 -15.36966 1.000 124.93336 259 ARG C O 1
#

InterPro domains:
  IPR000315 B-box-type zinc finger [PF00643] (74-107)
  IPR000315 B-box-type zinc finger [PS50119] (35-77)
  IPR000315 B-box-type zinc finger [PS50119] (73-106)
  IPR000315 B-box-type zinc finger [SM00336] (30-77)
  IPR000315 B-box-type zinc finger [SM00336] (78-116)
  IPR010402 CCT domain [PF06203] (326-368)
  IPR010402 CCT domain [PS51017] (326-368)
  IPR045281 Zinc finger protein CONSTANS-like [PTHR31319] (69-384)
  IPR049808 CONSTANS-like, B-box-type 1 zinc finger [cd19821] (34-77)

Organism: Oryza sativa subsp. japonica (NCBI:txid39947)

Nearest PDB structures (foldseek):
  7c9o-assembly1_A  TM=1.023E+00  e=4.351E-06  Oryza sativa Japonica Group
  7cvo-assembly1_A  TM=9.442E-01  e=3.254E-04  Arabidopsis thaliana
  7c9o-assembly1_B  TM=1.012E+00  e=1.670E-13  Oryza sativa Japonica Group
  7cvo-assembly1_G-2  TM=9.944E-01  e=6.052E-12  Arabidopsis thaliana
  6r0m-assembly2_C  TM=9.738E-01  e=4.392E-12  Arabidopsis thaliana

Radius of gyration: 18.38 Å; Cα contacts (8 Å, |Δi|>4): 234; chains: 3; bounding box: 58×46×35 Å

GO terms:
  GO:0005634 nucleus (C, EXP)
  GO:0009909 regulation of flower development (P, IMP)
  GO:0048576 positive regulation of short-day photoperiodism, flowering (P, IMP)
  GO:0048579 negative regulation of long-day photoperiodism, flowering (P, IMP)
  GO:0048571 long-day photoperiodism (P, IEP)
  GO:0048572 short-day photoperiodism (P, IEP)
  GO:0045892 negative regulation of DNA-templated transcription (P, IMP)

Sequence (210 aa):
SMDREARVLRYREKKKARKFEKTIRYETRKAYAEARPRIKGRFAKQDRFLPIANVSRIMKRSLPANAKISKEAKETVQECVSEFISFVTGEASDKCQREKRKTINGDDLLWAMTTLGFEAYVGPLKSYLNHQLPLARIKKIMKADEDVRMISAEAPVLFAKACELFILELTIRSWLHAEENKRRTLQRNDVAAAIARTDVFDFLVDIVPR

Solvent-accessible surface area: 12054 Å² total; per-residue (Å²): 102,154,77,48,111,65,68,15,89,103,13,64,110,41,65,172,58,60,62,40,120,195,64,71,102,69,105,89,142,80,54,148,27,122,91,110,80,133,110,204,50,180,115,32,234,138,90,96,41,0,30,65,66,22,0,19,120,1,0,89,137,16,15,66,112,85,2,116,13,16,155,83,0,53,59,9,0,17,46,0,0,3,5,0,0,15,3,0,0,10,12,0,2,19,34,7,102,129,85,189,89,129,47,3,42,2,100,2,0,12,79,0,0,62,47,0,31,2,101,81,15,21,40,71,0,115,84,94,72,163,140,46,3,49,71,81,61,0,86,69,5,0,111,1,24,87,48,8,92,60,24,21,95,72,0,10,56,0,0,10,53,0,0,19,34,0,0,74,33,0,0,65,106,0,62,84,27,0,84,103,79,189,72,156,49,0,65,87,81,0,0,29,18,1,2,82,132,20,116,32,0,79,0,0,65,74,19,21,97,269

B-factor: mean 71.51, std 21.02, range [31.61, 159.56]